Protein AF-A0A7S0RGY5-F1 (afdb_monomer)

Foldseek 3Di:
DAAEWEEEEEEQAQVCLVVLQVVLVLVLLLLVLCLFQPQRYWYWYKYANFPADDAPVQVVCVVVVNHDALGRIGTPDATGGRDPVVNVVSVCSSVRHHHGFGAVLSSLVRLLVSQVVDDDPRHDAAEYEYEDQQQGDYDDDPVSLVVSLVSCLVVRYAYEYAHAPDDDPDPSSVVRSVVSVVSQVVSQVSSDDPHDYDYSVVVSVVSVVVSPPPDDWDFPDFAWAAEPPPDTDTDTDTDPDDDDDRDDDFDFDPPPDPPDPPDPRHDDDDDWDDDPVDRPDDGQDPVNDFDWDDDDPDTHTDHPVRCVVPDDDDDDHHYDPDDDDPVVDDPVPDDD

Organism: NCBI:txid1411642

Solvent-accessible surface area (backbone atoms only — not comparable to full-atom values): 20079 Å² total; per-residue (Å²): 133,71,28,36,43,35,32,37,39,38,53,31,13,48,86,35,63,84,53,45,62,60,49,37,56,50,50,49,52,55,50,53,46,34,50,75,55,39,76,58,43,26,43,20,38,33,37,23,6,23,79,53,63,44,48,69,67,35,55,55,29,46,75,71,70,51,70,85,51,61,65,23,26,30,58,77,46,72,72,35,68,71,50,72,69,60,51,51,55,51,69,49,48,78,82,52,50,13,86,42,69,31,49,65,69,51,46,50,52,54,47,50,48,57,59,65,73,55,84,66,87,67,62,71,45,40,36,40,36,40,38,41,63,42,54,47,78,64,90,83,49,70,70,58,53,50,53,51,48,52,53,31,58,76,68,56,46,23,44,33,38,31,38,42,92,64,83,73,89,47,75,63,44,44,51,38,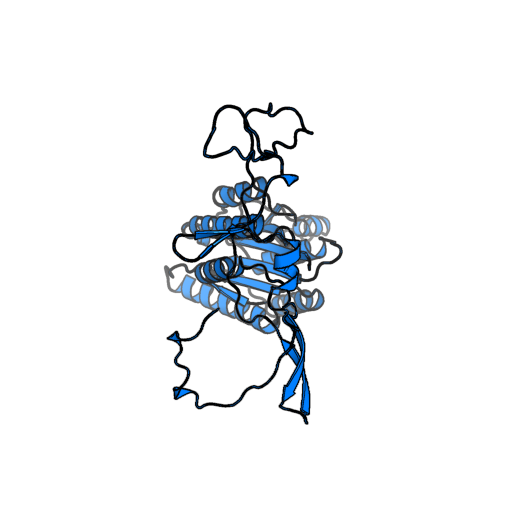25,54,52,47,49,50,50,52,50,49,51,23,64,71,65,34,85,80,26,43,79,41,41,48,69,54,48,51,52,50,46,67,64,49,56,55,71,87,66,78,85,58,70,78,43,79,50,51,40,30,51,68,93,85,42,72,42,85,44,77,40,63,77,89,77,78,86,86,75,80,85,82,85,76,68,73,53,85,85,60,72,93,82,50,94,83,65,79,48,66,69,85,84,84,85,88,51,59,42,90,88,47,76,88,80,46,75,57,54,77,89,81,60,69,54,62,48,79,58,88,94,45,73,48,74,46,50,70,75,56,47,63,71,71,46,88,85,78,79,93,78,46,71,62,89,80,88,78,64,72,86,80,62,53,78,89,72,70,80,131

Sequence (336 aa):
MAKVLNVLLVDVGREMREELRAVVDGLTSLIQSKISYRPKEEFGLAIYGSEGTFNELNTENEEAGESGQYEHIYKMFDILVPDVSRLRKVQELPDLQGDVPGDYLDAITVGNDILMKTKRTGVTKRRLVLVTNFKGEVEIDDDFVNSLLEHMKLHQIALEVLDVDAPDTDDAHAATRAANRRVLEGMVNELGEGSVCHTLAEALAEDLMGTVKTVGPTTLFRGDLVLGEAMRLPVWMYKKTCAEKFPTLKKYSSMLAADDPDATHQVKRETVYRSTTNPDDDEVPPEGRVGAYRFGKQRVPIPPEIEAVLSYQVAKGYELVGFTARANIPRHYFLK

Mean predicted aligned error: 11.13 Å

pLDDT: mean 83.83, std 9.23, range [48.97, 95.62]

Secondary structure (DSSP, 8-state):
--EEEEEEEEE-SGGGTTTHHHHHHHHHHHHHHHHHH-TTEEEEEEEES-SS-B-HHHHHHHHHT-TTSSTTEEEEEEEE---HHHHHHHHTGGGG--SSPP-HHHHHHHHHHHHHH---TTEEEEEEEEEE-S-S-----HHHHHHHHHHHHHTTEEEEEEE--PPP-SHHHHHHHHHHHHHHHHHHHHH-TT-EEEEHHHHHHHHHHHTS------EEEEEEEEETTTEEEEEEEE-S-----PPPPPPB-TTS-TT-TT---B-------B-SS-TTT-B--GGG---EEEETTEEEE--HHHHHHHS------EE------GGGS-GGG---

Radius of gyration: 29.67 Å; Cα contacts (8 Å, |Δi|>4): 490; chains: 1; bounding box: 80×65×76 Å

Nearest PDB structures (foldseek):
  6erg-assembly2_E  TM=6.848E-01  e=4.500E-20  Homo sapiens
  6erg-assembly1_B  TM=6.776E-01  e=9.936E-20  Homo sapiens
  7lsy-assembly1_B  TM=7.052E-01  e=5.888E-18  Homo sapiens
  8bhv-assembly1_b  TM=6.987E-01  e=2.667E-18  Homo sapiens
  6tyv-assembly1_A  TM=7.730E-01  e=1.583E-11  Xenopus laevis

InterPro domains:
  IPR005161 Ku70/Ku80, N-terminal alpha/beta [PF03731] (8-169)
  IPR006164 Ku70/Ku80, DNA-binding domain [PF02735] (229-334)
  IPR016194 SPOC-like, C-terminal domain superfamily [G3DSA:2.40.290.10] (218-336)
  IPR016194 SPOC-like, C-terminal domain superfamily [SSF100939] (217-336)
  IPR036465 von Willebrand factor A-like domain superfamily [G3DSA:3.40.50.410] (2-209)
  IPR036465 von Willebrand factor A-like domain superfamily [SSF53300] (7-227)

Structure (mmCIF, N/CA/C/O backbone):
data_AF-A0A7S0RGY5-F1
#
_entry.id   AF-A0A7S0RGY5-F1
#
loop_
_atom_site.group_PDB
_atom_site.id
_atom_site.type_symbol
_atom_site.label_atom_id
_atom_site.label_alt_id
_atom_site.label_comp_id
_atom_site.label_asym_id
_atom_site.label_entity_id
_atom_site.label_seq_id
_atom_site.pdbx_PDB_ins_code
_atom_site.Cartn_x
_atom_site.Cartn_y
_atom_site.Cartn_z
_atom_site.occupancy
_atom_site.B_iso_or_equiv
_atom_site.auth_seq_id
_atom_site.auth_comp_id
_atom_site.auth_asym_id
_atom_site.auth_atom_id
_atom_site.pdbx_PDB_model_num
ATOM 1 N N . MET A 1 1 ? 3.755 0.180 14.945 1.00 53.91 1 MET A N 1
ATOM 2 C CA . MET A 1 1 ? 3.386 0.062 13.519 1.00 53.91 1 MET A CA 1
ATOM 3 C C . MET A 1 1 ? 4.648 0.218 12.707 1.00 53.91 1 MET A C 1
ATOM 5 O O . MET A 1 1 ? 5.271 1.268 12.791 1.00 53.91 1 MET A O 1
ATOM 9 N N . ALA A 1 2 ? 5.000 -0.875 12.047 1.00 64.50 2 ALA A N 1
ATOM 10 C CA . ALA A 1 2 ? 5.931 -1.029 10.941 1.00 64.50 2 ALA A CA 1
ATOM 11 C C . ALA A 1 2 ? 6.025 0.193 10.003 1.00 64.50 2 ALA A C 1
ATOM 13 O O . ALA A 1 2 ? 4.980 0.703 9.603 1.00 64.50 2 ALA A O 1
ATOM 14 N N . LYS A 1 3 ? 7.238 0.645 9.642 1.00 80.94 3 LYS A N 1
ATOM 15 C CA . LYS A 1 3 ? 7.439 1.538 8.485 1.00 80.94 3 LYS A CA 1
ATOM 16 C C . LYS A 1 3 ? 7.601 0.703 7.216 1.00 80.94 3 LYS A C 1
ATOM 18 O O . LYS A 1 3 ? 8.292 -0.321 7.245 1.00 80.94 3 LYS A O 1
ATOM 23 N N . VAL A 1 4 ? 6.984 1.151 6.130 1.00 86.38 4 VAL A N 1
ATOM 24 C CA . VAL A 1 4 ? 7.076 0.533 4.801 1.00 86.38 4 VAL A CA 1
ATOM 25 C C . VAL A 1 4 ? 7.672 1.561 3.851 1.00 86.38 4 VAL A C 1
ATOM 27 O O . VAL A 1 4 ? 7.201 2.699 3.823 1.00 86.38 4 VAL A O 1
ATOM 30 N N . LEU A 1 5 ? 8.704 1.163 3.111 1.00 90.44 5 LEU A N 1
ATOM 31 C CA . LEU A 1 5 ? 9.293 1.976 2.049 1.00 90.44 5 LEU A CA 1
ATOM 32 C C . LEU A 1 5 ? 8.802 1.449 0.708 1.00 90.44 5 LEU A C 1
ATOM 34 O O . LEU A 1 5 ? 8.879 0.244 0.464 1.00 90.44 5 LEU A O 1
ATOM 38 N N . ASN A 1 6 ? 8.306 2.346 -0.135 1.00 90.62 6 ASN A N 1
ATOM 39 C CA . ASN A 1 6 ? 7.862 2.025 -1.481 1.00 90.62 6 ASN A CA 1
ATOM 40 C C . ASN A 1 6 ? 8.658 2.859 -2.489 1.00 90.62 6 ASN A C 1
ATOM 42 O O . ASN A 1 6 ? 8.891 4.041 -2.247 1.00 90.62 6 ASN A O 1
ATOM 46 N N . VAL A 1 7 ? 9.031 2.285 -3.623 1.00 93.19 7 VAL A N 1
ATOM 47 C CA . VAL A 1 7 ? 9.491 3.050 -4.789 1.00 93.19 7 VAL A CA 1
ATOM 48 C C . VAL A 1 7 ? 8.570 2.708 -5.943 1.00 93.19 7 VAL A C 1
ATOM 50 O O . VAL A 1 7 ? 8.360 1.532 -6.224 1.00 93.19 7 VAL A O 1
ATOM 53 N N . LEU A 1 8 ? 7.969 3.730 -6.543 1.00 93.25 8 LEU A N 1
ATOM 54 C CA . LEU A 1 8 ? 7.153 3.592 -7.739 1.00 93.25 8 LEU A CA 1
ATOM 55 C C . LEU A 1 8 ? 8.046 3.822 -8.956 1.00 93.25 8 LEU A C 1
ATOM 57 O O . LEU A 1 8 ? 8.715 4.852 -9.030 1.00 93.25 8 LEU A O 1
ATOM 61 N N . LEU A 1 9 ? 8.038 2.866 -9.875 1.00 94.25 9 LEU A N 1
ATOM 62 C CA . LEU A 1 9 ? 8.681 2.926 -11.179 1.00 94.25 9 LEU A CA 1
ATOM 63 C C . LEU A 1 9 ? 7.579 3.017 -12.227 1.00 94.25 9 LEU A C 1
ATOM 65 O O . LEU A 1 9 ? 6.794 2.079 -12.368 1.00 94.25 9 LEU A O 1
ATOM 69 N N . VAL A 1 10 ? 7.484 4.149 -12.918 1.00 93.19 10 VAL A N 1
ATOM 70 C CA . VAL A 1 10 ? 6.410 4.398 -13.888 1.00 93.19 10 VAL A CA 1
ATOM 71 C C . VAL A 1 10 ? 6.989 4.520 -15.284 1.00 93.19 10 VAL A C 1
ATOM 73 O O . VAL A 1 10 ? 7.867 5.348 -15.523 1.00 93.19 10 VAL A O 1
ATOM 76 N N . ASP A 1 11 ? 6.470 3.703 -16.190 1.00 92.62 11 ASP A N 1
ATOM 77 C CA . ASP A 1 11 ? 6.790 3.768 -17.607 1.00 92.62 11 ASP A CA 1
ATOM 78 C C . ASP A 1 11 ? 6.151 5.014 -18.235 1.00 92.62 11 ASP A C 1
ATOM 80 O O . ASP A 1 11 ? 4.928 5.197 -18.192 1.00 92.62 11 ASP A O 1
ATOM 84 N N . VAL A 1 12 ? 6.992 5.889 -18.781 1.00 91.62 12 VAL A N 1
ATOM 85 C CA . VAL A 1 12 ? 6.601 7.093 -19.529 1.00 91.62 12 VAL A CA 1
ATOM 86 C C . VAL A 1 12 ? 7.140 7.056 -20.962 1.00 91.62 12 VAL A C 1
ATOM 88 O O . VAL A 1 12 ? 7.261 8.102 -21.603 1.00 91.62 12 VAL A O 1
ATOM 91 N N . GLY A 1 13 ? 7.471 5.863 -21.462 1.00 87.38 13 GLY A N 1
ATOM 92 C CA . GLY A 1 13 ? 7.956 5.670 -22.819 1.00 87.38 13 GLY A CA 1
ATOM 93 C C . GLY A 1 13 ? 6.895 5.940 -23.887 1.00 87.38 13 GLY A C 1
ATOM 94 O O . GLY A 1 13 ? 5.711 6.195 -23.618 1.00 87.38 13 GLY A O 1
ATOM 95 N N . ARG A 1 14 ? 7.326 5.848 -25.147 1.00 86.25 14 ARG A N 1
ATOM 96 C CA . ARG A 1 14 ? 6.481 6.091 -26.327 1.00 86.25 14 ARG A CA 1
ATOM 97 C C . ARG A 1 14 ? 5.198 5.254 -26.325 1.00 86.25 14 ARG A C 1
ATOM 99 O O . ARG A 1 14 ? 4.122 5.780 -26.605 1.00 86.25 14 ARG A O 1
ATOM 106 N N . GLU A 1 15 ? 5.318 3.978 -25.972 1.00 83.44 15 GLU A N 1
ATOM 107 C CA . GLU A 1 15 ? 4.225 3.001 -26.017 1.00 83.44 15 GLU A CA 1
ATOM 108 C C . GLU A 1 15 ? 3.171 3.205 -24.923 1.00 83.44 15 GLU A C 1
ATOM 110 O O . GLU A 1 15 ? 2.071 2.683 -25.044 1.00 83.44 15 GLU A O 1
ATOM 115 N N . MET A 1 16 ? 3.473 3.971 -23.869 1.00 84.75 16 MET A N 1
ATOM 116 C CA . MET A 1 16 ? 2.554 4.248 -22.755 1.00 84.75 16 MET A CA 1
ATOM 117 C C . MET A 1 16 ? 1.696 5.503 -22.965 1.00 84.75 16 MET A C 1
ATOM 119 O O . MET A 1 16 ? 0.937 5.888 -22.074 1.00 84.75 16 MET A O 1
ATOM 123 N N . ARG A 1 17 ? 1.813 6.187 -24.116 1.00 83.94 17 ARG A N 1
ATOM 124 C CA . ARG A 1 17 ? 1.192 7.506 -24.351 1.00 83.94 17 ARG A CA 1
ATOM 125 C C . ARG A 1 17 ? -0.316 7.522 -24.119 1.00 83.94 17 ARG A C 1
ATOM 127 O O . ARG A 1 17 ? -0.840 8.496 -23.577 1.00 83.94 17 ARG A O 1
ATOM 134 N N . GLU A 1 18 ? -1.012 6.489 -24.577 1.00 84.25 18 GLU A N 1
ATOM 135 C CA . GLU A 1 18 ? -2.474 6.452 -24.555 1.00 84.25 18 GLU A CA 1
ATOM 136 C C . GLU A 1 18 ? -3.003 6.149 -23.147 1.00 84.25 18 GLU A C 1
ATOM 138 O O . GLU A 1 18 ? -4.019 6.707 -22.720 1.00 84.25 18 GLU A O 1
ATOM 143 N N . GLU A 1 19 ? -2.273 5.332 -22.390 1.00 86.75 19 GLU A N 1
ATOM 144 C CA . GLU A 1 19 ? -2.672 4.842 -21.075 1.00 86.75 19 GLU A CA 1
ATOM 145 C C . GLU A 1 19 ? -2.102 5.667 -19.912 1.00 86.75 19 GLU A C 1
ATOM 147 O O . GLU A 1 19 ? -2.625 5.591 -18.795 1.00 86.75 19 GLU A O 1
ATOM 152 N N . LEU A 1 20 ? -1.088 6.508 -20.149 1.00 87.62 20 LEU A N 1
ATOM 153 C CA . LEU A 1 20 ? -0.409 7.292 -19.111 1.00 87.62 20 LEU A CA 1
ATOM 154 C C . LEU A 1 20 ? -1.383 8.141 -18.286 1.00 87.62 20 LEU A C 1
ATOM 156 O O . LEU A 1 20 ? -1.231 8.274 -17.074 1.00 87.62 20 LEU A O 1
ATOM 160 N N . ARG A 1 21 ? -2.446 8.665 -18.906 1.00 88.38 21 ARG A N 1
ATOM 161 C CA . ARG A 1 21 ? -3.480 9.414 -18.180 1.00 88.38 21 ARG A CA 1
ATOM 162 C C . ARG A 1 21 ? -4.244 8.541 -17.179 1.00 88.38 21 ARG A C 1
ATOM 164 O O . ARG A 1 21 ? -4.466 8.971 -16.050 1.00 88.38 21 ARG A O 1
ATOM 171 N N . ALA A 1 22 ? -4.610 7.320 -17.568 1.00 86.88 22 ALA A N 1
ATOM 172 C CA . ALA A 1 22 ? -5.277 6.375 -16.674 1.00 86.88 22 ALA A CA 1
ATOM 173 C C . ALA A 1 22 ? -4.348 5.943 -15.529 1.00 86.88 22 ALA A C 1
ATOM 175 O O . ALA A 1 22 ? -4.785 5.827 -14.382 1.00 86.88 22 ALA A O 1
ATOM 176 N N . VAL A 1 23 ? -3.053 5.785 -15.821 1.00 88.56 23 VAL A N 1
ATOM 177 C CA . VAL A 1 23 ? -2.017 5.525 -14.814 1.00 88.56 23 VAL A CA 1
ATOM 178 C C . VAL A 1 23 ? -1.923 6.671 -13.815 1.00 88.56 23 VAL A C 1
ATOM 180 O O . VAL A 1 23 ? -1.958 6.429 -12.611 1.00 88.56 23 VAL A O 1
ATOM 183 N N . VAL A 1 24 ? -1.866 7.918 -14.284 1.00 90.88 24 VAL A N 1
ATOM 184 C CA . VAL A 1 24 ? -1.821 9.106 -13.420 1.00 90.88 24 VAL A CA 1
ATOM 185 C C . VAL A 1 24 ? -3.047 9.184 -12.516 1.00 90.88 24 VAL A C 1
ATOM 187 O O . VAL A 1 24 ? -2.899 9.416 -11.314 1.00 90.88 24 VAL A O 1
ATOM 190 N N . ASP A 1 25 ? -4.247 8.950 -13.048 1.00 88.38 25 ASP A N 1
ATOM 191 C CA . ASP A 1 25 ? -5.488 8.969 -12.264 1.00 88.38 25 ASP A CA 1
ATOM 192 C C . ASP A 1 25 ? -5.508 7.850 -11.203 1.00 88.38 25 ASP A C 1
ATOM 194 O O . ASP A 1 25 ? -5.875 8.075 -10.038 1.00 88.38 25 ASP A O 1
ATOM 198 N N . GLY A 1 26 ? -5.041 6.654 -11.574 1.00 85.94 26 GLY A N 1
ATOM 199 C CA . GLY A 1 26 ? -4.876 5.524 -10.663 1.00 85.94 26 GLY A CA 1
ATOM 200 C C . GLY A 1 26 ? -3.867 5.812 -9.549 1.00 85.94 26 GLY A C 1
ATOM 201 O O . GLY A 1 26 ? -4.188 5.721 -8.362 1.00 85.94 26 GLY A O 1
ATOM 202 N N . LEU A 1 27 ? -2.658 6.243 -9.910 1.00 85.69 27 LEU A N 1
ATOM 203 C CA . LEU A 1 27 ? -1.598 6.583 -8.961 1.00 85.69 27 LEU A CA 1
ATOM 204 C C . LEU A 1 27 ? -1.993 7.742 -8.046 1.00 85.69 27 LEU A C 1
ATOM 206 O O . LEU A 1 27 ? -1.714 7.703 -6.847 1.00 85.69 27 LEU A O 1
ATOM 210 N N . THR A 1 28 ? -2.695 8.744 -8.576 1.00 88.62 28 THR A N 1
ATOM 211 C CA . THR A 1 28 ? -3.250 9.851 -7.787 1.00 88.62 28 THR A CA 1
ATOM 212 C C . THR A 1 28 ? -4.202 9.314 -6.721 1.00 88.62 28 THR A C 1
ATOM 214 O O . THR A 1 28 ? -4.074 9.673 -5.548 1.00 88.62 28 THR A O 1
ATOM 217 N N . SER A 1 29 ? -5.116 8.416 -7.093 1.00 84.88 29 SER A N 1
ATOM 218 C CA . SER A 1 29 ? -6.068 7.799 -6.160 1.00 84.88 29 SER A CA 1
ATOM 219 C C . SER A 1 29 ? -5.357 6.970 -5.082 1.00 84.88 29 SER A C 1
ATOM 221 O O . SER A 1 29 ? -5.664 7.093 -3.892 1.00 84.88 29 SER A O 1
ATOM 223 N N . LEU A 1 30 ? -4.346 6.192 -5.477 1.00 81.12 30 LEU A N 1
ATOM 224 C CA . LEU A 1 30 ? -3.524 5.372 -4.582 1.00 81.12 30 LEU A CA 1
ATOM 225 C C . LEU A 1 30 ? -2.732 6.235 -3.584 1.00 81.12 30 LEU A C 1
ATOM 227 O O . LEU A 1 30 ? -2.702 5.958 -2.383 1.00 81.12 30 LEU A O 1
ATOM 231 N N . ILE A 1 31 ? -2.121 7.328 -4.039 1.00 82.94 31 ILE A N 1
ATOM 232 C CA . ILE A 1 31 ? -1.370 8.235 -3.161 1.00 82.94 31 ILE A CA 1
ATOM 233 C C . ILE A 1 31 ? -2.319 8.996 -2.227 1.00 82.94 31 ILE A C 1
ATOM 235 O O . ILE A 1 31 ? -2.026 9.110 -1.037 1.00 82.94 31 ILE A O 1
ATOM 239 N N . GLN A 1 32 ? -3.479 9.460 -2.705 1.00 84.25 32 GLN A N 1
ATOM 240 C CA . GLN A 1 32 ? -4.499 10.098 -1.857 1.00 84.25 32 GLN A CA 1
ATOM 241 C C . GLN A 1 32 ? -5.008 9.164 -0.749 1.00 84.25 32 GLN A C 1
ATOM 243 O O . GLN A 1 32 ? -5.141 9.581 0.410 1.00 84.25 32 GLN A O 1
ATOM 248 N N . SER A 1 33 ? -5.246 7.894 -1.091 1.00 79.50 33 SER A N 1
ATOM 249 C CA . SER A 1 33 ? -5.553 6.816 -0.146 1.00 79.50 33 SER A CA 1
ATOM 250 C C . SER A 1 33 ? -4.464 6.710 0.932 1.00 79.50 33 SER A C 1
ATOM 252 O O . SER A 1 33 ? -4.749 6.804 2.133 1.00 79.50 33 SER A O 1
ATOM 254 N N . LYS A 1 34 ? -3.189 6.641 0.530 1.00 79.00 34 LYS A N 1
ATOM 255 C CA . LYS A 1 34 ? -2.055 6.550 1.464 1.00 79.00 34 LYS A CA 1
ATOM 256 C C . LYS A 1 34 ? -1.899 7.779 2.361 1.00 79.00 34 LYS A C 1
ATOM 258 O O . LYS A 1 34 ? -1.691 7.607 3.563 1.00 79.00 34 LYS A O 1
ATOM 263 N N . ILE A 1 35 ? -2.069 8.995 1.830 1.00 81.88 35 ILE A N 1
ATOM 264 C CA . ILE A 1 35 ? -2.067 10.244 2.622 1.00 81.88 35 ILE A CA 1
ATOM 265 C C . ILE A 1 35 ? -3.129 10.178 3.725 1.00 81.88 35 ILE A C 1
ATOM 267 O O . ILE A 1 35 ? -2.868 10.543 4.873 1.00 81.88 35 ILE A O 1
ATOM 271 N N . SER A 1 36 ? -4.322 9.693 3.382 1.00 77.88 36 SER A N 1
ATOM 272 C CA . SER A 1 36 ? -5.482 9.713 4.276 1.00 77.88 36 SER A CA 1
ATOM 273 C C . SER A 1 36 ? -5.442 8.610 5.338 1.00 77.88 36 SER A C 1
ATOM 275 O O . SER A 1 36 ? -5.793 8.853 6.496 1.00 77.88 36 SER A O 1
ATOM 277 N N . TYR A 1 37 ? -5.013 7.399 4.967 1.00 75.31 37 TYR A N 1
ATOM 278 C CA . TYR A 1 37 ? -5.167 6.201 5.803 1.00 75.31 37 TYR A CA 1
ATOM 279 C C . TYR A 1 37 ? -3.841 5.590 6.283 1.00 75.31 37 TYR A C 1
ATOM 281 O O . TYR A 1 37 ? -3.825 4.897 7.308 1.00 75.31 37 TYR A O 1
ATOM 289 N N . ARG A 1 38 ? -2.714 5.859 5.607 1.00 76.31 38 ARG A N 1
ATOM 290 C CA . ARG A 1 38 ? -1.411 5.221 5.876 1.00 76.31 38 ARG A CA 1
ATOM 291 C C . ARG A 1 38 ? -0.250 6.229 6.000 1.00 76.31 38 ARG A C 1
ATOM 293 O O . ARG A 1 38 ? 0.754 6.109 5.304 1.00 76.31 38 ARG A O 1
ATOM 300 N N . PRO A 1 39 ? -0.276 7.149 6.984 1.00 72.44 39 PRO A N 1
ATOM 301 C CA . PRO A 1 39 ? 0.717 8.229 7.115 1.00 72.44 39 PRO A CA 1
ATOM 302 C C . PRO A 1 39 ? 2.147 7.776 7.477 1.00 72.44 39 PRO A C 1
ATOM 304 O O . PRO A 1 39 ? 3.029 8.608 7.664 1.00 72.44 39 PRO A O 1
ATOM 307 N N . LYS A 1 40 ? 2.383 6.470 7.663 1.00 78.06 40 LYS A N 1
ATOM 308 C CA . LYS A 1 40 ? 3.702 5.891 7.983 1.00 78.06 40 LYS A CA 1
ATOM 309 C C . LYS A 1 40 ? 4.347 5.166 6.802 1.00 78.06 40 LYS A C 1
ATOM 311 O O . LYS A 1 40 ? 5.452 4.650 6.965 1.00 78.06 40 LYS A O 1
ATOM 316 N N . GLU A 1 41 ? 3.652 5.077 5.671 1.00 84.56 41 GLU A N 1
ATOM 317 C CA . GLU A 1 41 ? 4.238 4.596 4.424 1.00 84.56 41 GLU A CA 1
ATOM 318 C C . GLU A 1 41 ? 4.981 5.751 3.760 1.00 84.56 41 GLU A C 1
ATOM 320 O O . GLU A 1 41 ? 4.424 6.831 3.568 1.00 84.56 41 GLU A O 1
ATOM 325 N N . GLU A 1 42 ? 6.251 5.523 3.447 1.00 89.62 42 GLU A N 1
ATOM 326 C CA . GLU A 1 42 ? 7.069 6.453 2.676 1.00 89.62 42 GLU A CA 1
ATOM 327 C C . GLU A 1 42 ? 7.138 5.933 1.228 1.00 89.62 42 GLU A C 1
ATOM 329 O O . GLU A 1 42 ? 7.063 4.722 0.983 1.00 89.62 42 GLU A O 1
ATOM 334 N N . PHE A 1 43 ? 7.231 6.844 0.266 1.00 88.19 43 PHE A N 1
ATOM 335 C CA . PHE A 1 43 ? 7.217 6.546 -1.164 1.00 88.19 43 PHE A CA 1
ATOM 336 C C . PHE A 1 43 ? 8.224 7.437 -1.896 1.00 88.19 43 PHE A C 1
ATOM 338 O O . PHE A 1 43 ? 8.352 8.623 -1.589 1.00 88.19 43 PHE A O 1
ATOM 34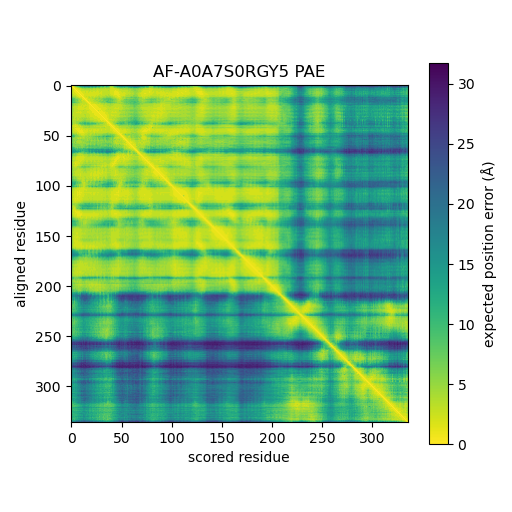5 N N . GLY A 1 44 ? 8.957 6.839 -2.827 1.00 92.06 44 GLY A N 1
ATOM 346 C CA . GLY A 1 44 ? 9.743 7.523 -3.851 1.00 92.06 44 GLY A CA 1
ATOM 347 C C . GLY A 1 44 ? 9.127 7.277 -5.225 1.00 92.06 44 GLY A C 1
ATOM 348 O O . GLY A 1 44 ? 8.329 6.350 -5.386 1.00 92.06 44 GLY A O 1
ATOM 349 N N . LEU A 1 45 ? 9.495 8.101 -6.199 1.00 93.00 45 LEU A N 1
ATOM 350 C CA . LEU A 1 45 ? 9.041 7.970 -7.581 1.00 93.00 45 LEU A CA 1
ATOM 351 C C . LEU A 1 45 ? 10.226 8.128 -8.526 1.00 93.00 45 LEU A C 1
ATOM 353 O O . LEU A 1 45 ? 10.945 9.129 -8.458 1.00 93.00 45 LEU A O 1
ATOM 357 N N . ALA A 1 46 ? 10.383 7.158 -9.416 1.00 94.50 46 ALA A N 1
ATOM 358 C CA . ALA A 1 46 ? 11.228 7.253 -10.589 1.00 94.50 46 ALA A CA 1
ATOM 359 C C . ALA A 1 46 ? 10.397 6.912 -11.830 1.00 94.50 46 ALA A C 1
ATOM 361 O O . ALA A 1 46 ? 9.459 6.114 -11.773 1.00 94.50 46 ALA A O 1
ATOM 362 N N . ILE A 1 47 ? 10.732 7.556 -12.935 1.00 94.06 47 ILE A N 1
ATOM 363 C CA . ILE A 1 47 ? 10.130 7.314 -14.240 1.00 94.06 47 ILE A CA 1
ATOM 364 C C . ILE A 1 47 ? 11.200 6.757 -15.165 1.00 94.06 47 ILE A C 1
ATOM 366 O O . ILE A 1 47 ? 12.377 7.074 -14.991 1.00 94.06 47 ILE A O 1
ATOM 370 N N . TYR A 1 48 ? 10.799 5.930 -16.118 1.00 93.06 48 TYR A N 1
ATOM 371 C CA . TYR A 1 48 ? 11.701 5.376 -17.122 1.00 93.06 48 TYR A CA 1
ATOM 372 C C . TYR A 1 48 ? 11.072 5.475 -18.512 1.00 93.06 48 TYR A C 1
ATOM 374 O O . TYR A 1 48 ? 9.848 5.498 -18.640 1.00 93.06 48 TYR A O 1
ATOM 382 N N . GLY A 1 49 ? 11.913 5.613 -19.537 1.00 89.31 49 GLY A N 1
ATOM 383 C CA . GLY A 1 49 ? 11.480 6.011 -20.880 1.00 89.31 49 GLY A CA 1
ATOM 384 C C . GLY A 1 49 ? 11.302 7.527 -21.039 1.00 89.31 49 GLY A C 1
ATOM 385 O O . GLY A 1 49 ? 10.593 7.964 -21.940 1.00 89.31 49 GLY A O 1
ATOM 386 N N . SER A 1 50 ? 11.906 8.344 -20.166 1.00 89.88 50 SER A N 1
ATOM 387 C CA . SER A 1 50 ? 11.891 9.811 -20.282 1.00 89.88 50 SER A CA 1
ATOM 388 C C . SER A 1 50 ? 12.979 10.329 -21.231 1.00 89.88 50 SER A C 1
ATOM 390 O O . SER A 1 50 ? 14.007 9.684 -21.423 1.00 89.88 50 SER A O 1
ATOM 392 N N . GLU A 1 51 ? 12.813 11.535 -21.789 1.00 85.75 51 GLU A N 1
ATOM 393 C CA . GLU A 1 51 ? 13.859 12.141 -22.641 1.00 85.75 51 GLU A CA 1
ATOM 394 C C . GLU A 1 51 ? 15.167 12.403 -21.877 1.00 85.75 51 GLU A C 1
ATOM 396 O O . GLU A 1 51 ? 16.252 12.297 -22.442 1.00 85.75 51 GLU A O 1
ATOM 401 N N . GLY A 1 52 ? 15.068 12.746 -20.590 1.00 84.12 52 GLY A N 1
ATOM 402 C CA . GLY A 1 52 ? 16.217 13.010 -19.728 1.00 84.12 52 GLY A CA 1
ATOM 403 C C . GLY A 1 52 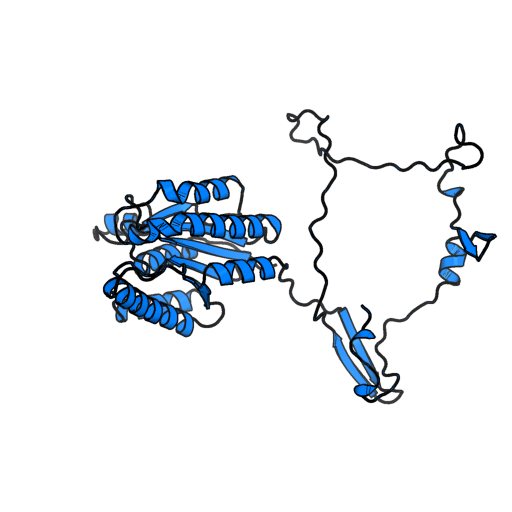? 16.600 11.825 -18.846 1.00 84.12 52 GLY A C 1
ATOM 404 O O . GLY A 1 52 ? 15.757 11.003 -18.484 1.00 84.12 52 GLY A O 1
ATOM 405 N N . THR A 1 53 ? 17.862 11.814 -18.421 1.00 87.94 53 THR A N 1
ATOM 406 C CA . THR A 1 53 ? 18.405 10.888 -17.421 1.00 87.94 53 THR A CA 1
ATOM 407 C C . THR A 1 53 ? 18.726 11.664 -16.149 1.00 87.94 53 THR A C 1
ATOM 409 O O . THR A 1 53 ? 19.416 12.683 -16.186 1.00 87.94 53 THR A O 1
ATOM 412 N N . PHE A 1 54 ? 18.207 11.211 -15.011 1.00 87.12 54 PHE A N 1
ATOM 413 C CA . PHE A 1 54 ? 18.570 11.755 -13.704 1.00 87.12 54 PHE A CA 1
ATOM 414 C C . PHE A 1 54 ? 18.476 10.659 -12.648 1.00 87.12 54 PHE A C 1
ATOM 416 O O . PHE A 1 54 ? 17.462 10.509 -11.964 1.00 87.12 54 PHE A O 1
ATOM 423 N N . ASN A 1 55 ? 19.535 9.874 -12.515 1.00 87.56 55 ASN A N 1
ATOM 424 C CA . ASN A 1 55 ? 19.655 8.871 -11.469 1.00 87.56 55 ASN A CA 1
ATOM 425 C C . ASN A 1 55 ? 21.114 8.765 -11.009 1.00 87.56 55 ASN A C 1
ATOM 427 O O . ASN A 1 55 ? 22.035 9.093 -11.750 1.00 87.56 55 ASN A O 1
ATOM 431 N N . GLU A 1 56 ? 21.310 8.365 -9.753 1.00 87.31 56 GLU A N 1
ATOM 432 C CA . GLU A 1 56 ? 22.640 8.360 -9.130 1.00 87.31 56 GLU A CA 1
ATOM 433 C C . GLU A 1 56 ? 23.544 7.256 -9.697 1.00 87.31 56 GLU A C 1
ATOM 435 O O . GLU A 1 56 ? 24.746 7.465 -9.818 1.00 87.31 56 GLU A O 1
ATOM 440 N N . LEU A 1 57 ? 22.977 6.112 -10.098 1.00 86.06 57 LEU A N 1
ATOM 441 C CA . LEU A 1 57 ? 23.744 5.015 -10.697 1.00 86.06 57 LEU A CA 1
ATOM 442 C C . LEU A 1 57 ? 24.375 5.414 -12.033 1.00 86.06 57 LEU A C 1
ATOM 444 O O . LEU A 1 57 ? 25.543 5.125 -12.263 1.00 86.06 57 LEU A O 1
ATOM 448 N N . ASN A 1 58 ? 23.634 6.118 -12.889 1.00 87.62 58 ASN A N 1
ATOM 449 C CA . ASN A 1 58 ? 24.154 6.642 -14.146 1.00 87.62 58 ASN A CA 1
ATOM 450 C C . ASN A 1 58 ? 25.328 7.601 -13.893 1.00 87.62 58 ASN A C 1
ATOM 452 O O . ASN A 1 58 ? 26.380 7.432 -14.498 1.00 87.62 58 ASN A O 1
ATOM 456 N N . THR A 1 59 ? 25.207 8.524 -12.928 1.00 84.94 59 THR A N 1
ATOM 457 C CA . THR A 1 59 ? 26.322 9.424 -12.582 1.00 84.94 59 THR A CA 1
ATOM 458 C C . THR A 1 59 ? 27.538 8.678 -12.026 1.00 84.94 59 THR A C 1
ATOM 460 O O . THR A 1 59 ? 28.666 8.989 -12.396 1.00 84.94 59 THR A O 1
ATOM 463 N N . GLU A 1 60 ? 27.330 7.666 -11.177 1.00 85.94 60 GLU A N 1
ATOM 464 C CA . GLU A 1 60 ? 28.415 6.847 -10.617 1.00 85.94 60 GLU A CA 1
ATOM 465 C C . GLU A 1 60 ? 29.133 6.031 -11.709 1.00 85.94 60 GLU A C 1
ATOM 467 O O . GLU A 1 60 ? 30.362 5.930 -11.705 1.00 85.94 60 GLU A O 1
ATOM 472 N N . ASN A 1 61 ? 28.390 5.501 -12.683 1.00 82.94 61 ASN A N 1
ATOM 473 C CA . ASN A 1 61 ? 28.949 4.748 -13.804 1.00 82.94 61 ASN A CA 1
ATOM 474 C C . ASN A 1 61 ? 29.666 5.635 -14.824 1.00 82.94 61 ASN A C 1
ATOM 476 O O . ASN A 1 61 ? 30.727 5.256 -15.323 1.00 82.94 61 ASN A O 1
ATOM 480 N N . GLU A 1 62 ? 29.151 6.834 -15.099 1.00 83.12 62 GLU A N 1
ATOM 481 C CA . GLU A 1 62 ? 29.860 7.823 -15.915 1.00 83.12 62 GLU A CA 1
ATOM 482 C C . GLU A 1 62 ? 31.208 8.200 -15.286 1.00 83.12 62 GLU A C 1
ATOM 484 O O . GLU A 1 62 ? 32.221 8.265 -15.987 1.00 83.12 62 GLU A O 1
ATOM 489 N N . GLU A 1 63 ? 31.252 8.375 -13.961 1.00 81.69 63 GLU A N 1
ATOM 490 C CA . GLU A 1 63 ? 32.494 8.616 -13.217 1.00 81.69 63 GLU A CA 1
ATOM 491 C C . GLU A 1 63 ? 33.448 7.407 -13.240 1.00 81.69 63 GLU A C 1
ATOM 493 O O . GLU A 1 63 ? 34.670 7.585 -13.259 1.00 81.69 63 GLU A O 1
ATOM 498 N N . ALA A 1 64 ? 32.911 6.183 -13.280 1.00 80.19 64 ALA A N 1
ATOM 499 C CA . ALA A 1 64 ? 33.675 4.940 -13.403 1.00 80.19 64 ALA A CA 1
ATOM 500 C C . ALA A 1 64 ? 34.156 4.638 -14.840 1.00 80.19 64 ALA A C 1
ATOM 502 O O . ALA A 1 64 ? 34.977 3.739 -15.035 1.00 80.19 64 ALA A O 1
ATOM 503 N N . GLY A 1 65 ? 33.700 5.405 -15.838 1.00 76.19 65 GLY A N 1
ATOM 504 C CA . GLY A 1 65 ? 34.049 5.231 -17.251 1.00 76.19 65 GLY A CA 1
ATOM 505 C C . GLY A 1 65 ? 33.149 4.258 -18.024 1.00 76.19 65 GLY A C 1
ATOM 506 O O . GLY A 1 65 ? 33.474 3.913 -19.159 1.00 76.19 65 GLY A O 1
ATOM 507 N N . GLU A 1 66 ? 32.025 3.839 -17.441 1.00 76.25 66 GLU A N 1
ATOM 508 C CA . GLU A 1 66 ? 31.000 2.982 -18.048 1.00 76.25 66 GLU A CA 1
ATOM 509 C C . GLU A 1 66 ? 29.797 3.826 -18.511 1.00 76.25 66 GLU A C 1
ATOM 511 O O . GLU A 1 66 ? 28.681 3.710 -18.008 1.00 76.25 66 GLU A O 1
ATOM 516 N N . SER A 1 67 ? 30.033 4.735 -19.463 1.00 72.56 67 SER A N 1
ATOM 517 C CA . SER A 1 67 ? 28.987 5.604 -20.019 1.00 72.56 67 SER A CA 1
ATOM 518 C C . SER A 1 67 ? 27.931 4.809 -20.802 1.00 72.56 67 SER A C 1
ATOM 520 O O . SER A 1 67 ? 28.276 3.884 -21.538 1.00 72.56 67 SER A O 1
ATOM 522 N N . GLY A 1 68 ? 26.662 5.214 -20.695 1.00 75.69 68 GLY A N 1
ATOM 523 C CA . GLY A 1 68 ? 25.546 4.640 -21.462 1.00 75.69 68 GLY A CA 1
ATOM 524 C C . GLY A 1 68 ? 24.647 3.655 -20.708 1.00 75.69 68 GLY A C 1
ATOM 525 O O . GLY A 1 68 ? 23.709 3.132 -21.297 1.00 75.69 68 GLY A O 1
ATOM 526 N N . GLN A 1 69 ? 24.908 3.386 -19.423 1.00 83.38 69 GLN A N 1
ATOM 527 C CA . GLN A 1 69 ? 24.043 2.535 -18.592 1.00 83.38 69 GLN A CA 1
ATOM 528 C C . GLN A 1 69 ? 22.995 3.357 -17.829 1.00 83.38 69 GLN A C 1
ATOM 530 O O . GLN A 1 69 ? 23.282 4.474 -17.379 1.00 83.38 69 GLN A O 1
ATOM 535 N N . TYR A 1 70 ? 21.808 2.775 -17.619 1.00 85.75 70 TYR A N 1
ATOM 536 C CA . TYR A 1 70 ? 20.702 3.385 -16.870 1.00 85.75 70 TYR A CA 1
ATOM 537 C C . TYR A 1 70 ? 20.245 4.742 -17.439 1.00 85.75 70 TYR A C 1
ATOM 539 O O . TYR A 1 70 ? 19.886 5.659 -16.689 1.00 85.75 70 TYR A O 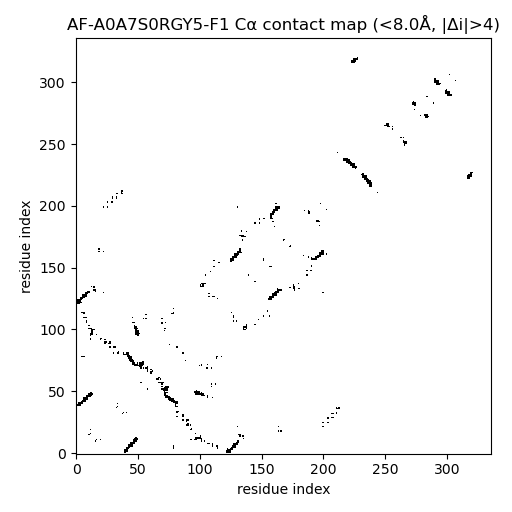1
ATOM 547 N N . GLU A 1 71 ? 20.283 4.894 -18.765 1.00 87.94 71 GLU A N 1
ATOM 548 C CA . GLU A 1 71 ? 19.776 6.079 -19.462 1.00 87.94 71 GLU A CA 1
ATOM 549 C C . GLU A 1 71 ? 18.242 6.122 -19.467 1.00 87.94 71 GLU A C 1
ATOM 551 O O . GLU A 1 71 ? 17.565 5.127 -19.223 1.00 87.94 71 GLU A O 1
ATOM 556 N N . HIS A 1 72 ? 17.673 7.305 -19.713 1.00 90.38 72 HIS A N 1
ATOM 557 C CA . HIS A 1 72 ? 16.223 7.519 -19.801 1.00 90.38 72 HIS A CA 1
ATOM 558 C C . HIS A 1 72 ? 15.450 7.177 -18.520 1.00 90.38 72 HIS A C 1
ATOM 560 O O . HIS A 1 72 ? 14.228 7.013 -18.552 1.00 90.38 72 HIS A O 1
ATOM 566 N N . ILE A 1 73 ? 16.150 7.106 -17.383 1.00 91.44 73 ILE A N 1
ATOM 567 C CA . ILE A 1 73 ? 15.574 6.913 -16.053 1.00 91.44 73 ILE A CA 1
ATOM 568 C C . ILE A 1 73 ? 15.760 8.188 -15.235 1.00 91.44 73 ILE A C 1
ATOM 570 O O . ILE A 1 73 ? 16.885 8.633 -14.973 1.00 91.44 73 ILE A O 1
ATOM 574 N N . TYR A 1 74 ? 14.645 8.760 -14.786 1.00 91.88 74 TYR A N 1
ATOM 575 C CA . TYR A 1 74 ? 14.596 10.022 -14.059 1.00 91.88 74 TYR A CA 1
ATOM 576 C C . TYR A 1 74 ? 13.965 9.846 -12.670 1.00 91.88 74 TYR A C 1
ATOM 578 O O . TYR A 1 74 ? 12.786 9.522 -12.512 1.00 91.88 74 TYR A O 1
ATOM 586 N N . LYS A 1 75 ? 14.745 10.106 -11.619 1.00 93.38 75 LYS A N 1
ATOM 587 C CA . LYS A 1 75 ? 14.299 10.109 -10.222 1.00 93.38 75 LYS A CA 1
ATOM 588 C C . LYS A 1 75 ? 13.574 11.422 -9.910 1.00 93.38 75 LYS A C 1
ATOM 590 O O . LYS A 1 75 ? 14.201 12.462 -9.729 1.00 93.38 75 LYS A O 1
ATOM 595 N N . MET A 1 76 ? 12.249 11.376 -9.768 1.00 89.44 76 MET A N 1
ATOM 596 C CA . MET A 1 76 ? 11.438 12.563 -9.466 1.00 89.44 76 MET A CA 1
ATOM 597 C C . MET A 1 76 ? 11.587 13.071 -8.028 1.00 89.44 76 MET A C 1
ATOM 599 O O . MET A 1 76 ? 11.606 14.284 -7.778 1.00 89.44 76 MET A O 1
ATOM 603 N N . PHE A 1 77 ? 11.585 12.152 -7.061 1.00 90.56 77 PHE A N 1
ATOM 604 C CA . PHE A 1 77 ? 11.791 12.474 -5.650 1.00 90.56 77 PHE A CA 1
ATOM 605 C C . PHE A 1 77 ? 12.172 11.242 -4.826 1.00 90.56 77 PHE A C 1
ATOM 607 O O . PHE A 1 77 ? 11.717 10.126 -5.083 1.00 90.56 77 PHE A O 1
ATOM 614 N N . ASP A 1 78 ? 12.967 11.485 -3.782 1.00 90.62 78 ASP A N 1
ATOM 615 C CA . ASP A 1 78 ? 13.398 10.467 -2.824 1.00 90.62 78 ASP A CA 1
ATOM 616 C C . ASP A 1 78 ? 12.252 9.948 -1.946 1.00 90.62 78 ASP A C 1
ATOM 618 O O . ASP A 1 78 ? 11.203 10.582 -1.796 1.00 90.62 78 ASP A O 1
ATOM 622 N N . ILE A 1 79 ? 12.502 8.810 -1.292 1.00 90.50 79 ILE A N 1
ATOM 623 C CA . ILE A 1 79 ? 11.547 8.143 -0.406 1.00 90.50 79 ILE A CA 1
ATOM 624 C C . ILE A 1 79 ? 11.217 9.020 0.810 1.00 90.50 79 ILE A C 1
ATOM 626 O O . ILE A 1 79 ? 12.004 9.175 1.757 1.00 90.50 79 ILE A O 1
ATOM 630 N N . LEU A 1 80 ? 10.015 9.593 0.781 1.00 88.75 80 LEU A N 1
ATOM 631 C CA . LEU A 1 80 ? 9.524 10.549 1.768 1.00 88.75 80 LEU A CA 1
ATOM 632 C C . LEU A 1 80 ? 8.041 10.293 2.086 1.00 88.75 80 LEU A C 1
ATOM 634 O O . LEU A 1 80 ? 7.367 9.502 1.431 1.00 88.75 80 LEU A O 1
ATOM 638 N N . VAL A 1 81 ? 7.524 10.946 3.126 1.00 86.31 81 VAL A N 1
ATOM 639 C CA . VAL A 1 81 ? 6.101 10.862 3.507 1.00 86.31 81 VAL A CA 1
ATOM 640 C C . VAL A 1 81 ? 5.238 11.549 2.438 1.00 86.31 81 VAL A C 1
ATOM 642 O O . VAL A 1 81 ? 5.628 12.618 1.973 1.00 86.31 81 VAL A O 1
ATOM 645 N N . PRO A 1 82 ? 4.080 10.991 2.041 1.00 83.75 82 PRO A N 1
ATOM 646 C CA . PRO A 1 82 ? 3.220 11.597 1.026 1.00 83.75 82 PRO A CA 1
ATOM 647 C C . PRO A 1 82 ? 2.595 12.909 1.469 1.00 83.75 82 PRO A C 1
ATOM 649 O O . PRO A 1 82 ? 2.069 13.034 2.572 1.00 83.75 82 PRO A O 1
ATOM 652 N N . ASP A 1 83 ? 2.664 13.891 0.568 1.00 85.75 83 ASP A N 1
ATOM 653 C CA . ASP A 1 83 ? 2.064 15.212 0.696 1.00 85.75 83 ASP A CA 1
ATOM 654 C C . ASP A 1 83 ? 1.401 15.641 -0.620 1.00 85.75 83 ASP A C 1
ATOM 656 O O . ASP A 1 83 ? 1.521 14.999 -1.667 1.00 85.75 83 ASP A O 1
ATOM 660 N N . VAL A 1 84 ? 0.688 16.763 -0.551 1.00 87.06 84 VAL A N 1
ATOM 661 C CA . VAL A 1 84 ? -0.019 17.342 -1.698 1.00 87.06 84 VAL A CA 1
ATOM 662 C C . VAL A 1 84 ? 0.958 17.796 -2.789 1.00 87.06 84 VAL A C 1
ATOM 664 O O . VAL A 1 84 ? 0.636 17.711 -3.969 1.00 87.06 84 VAL A O 1
ATOM 667 N N . SER A 1 85 ? 2.160 18.244 -2.422 1.00 88.00 85 SER A N 1
ATOM 668 C CA . SER A 1 85 ? 3.181 18.687 -3.378 1.00 88.00 85 SER A CA 1
ATOM 669 C C . SER A 1 85 ? 3.669 17.541 -4.266 1.00 88.00 85 SER A C 1
ATOM 671 O O . SER A 1 85 ? 3.763 17.700 -5.478 1.00 88.00 85 SER A O 1
ATOM 673 N N . ARG A 1 86 ? 3.932 16.364 -3.689 1.00 86.56 86 ARG A N 1
ATOM 674 C CA . ARG A 1 86 ? 4.314 15.160 -4.440 1.00 86.56 86 ARG A CA 1
ATOM 675 C C . ARG A 1 86 ? 3.157 14.611 -5.269 1.00 86.56 86 ARG A C 1
ATOM 677 O O . ARG A 1 86 ? 3.393 14.122 -6.365 1.00 86.56 86 ARG A O 1
ATOM 684 N N . LEU A 1 87 ? 1.919 14.732 -4.784 1.00 87.25 87 LEU A N 1
ATOM 685 C CA . LEU A 1 87 ? 0.738 14.390 -5.581 1.00 87.25 87 LEU A CA 1
ATOM 686 C C . LEU A 1 87 ? 0.675 15.226 -6.870 1.00 87.25 87 LEU A C 1
ATOM 688 O O . LEU A 1 87 ? 0.401 14.680 -7.931 1.00 87.25 87 LEU A O 1
ATOM 692 N N . ARG A 1 88 ? 0.975 16.531 -6.794 1.00 89.50 88 ARG A N 1
ATOM 693 C CA . ARG A 1 88 ? 1.033 17.401 -7.983 1.00 89.50 88 ARG A CA 1
ATOM 694 C C . ARG A 1 88 ? 2.110 16.955 -8.969 1.00 89.50 88 ARG A C 1
ATOM 696 O O . ARG A 1 88 ? 1.817 16.855 -10.149 1.00 89.50 88 ARG A O 1
ATOM 703 N N . LYS A 1 89 ? 3.294 16.565 -8.484 1.00 88.81 89 LYS A N 1
ATOM 704 C CA . LYS A 1 89 ? 4.353 16.008 -9.346 1.00 88.81 89 LYS A CA 1
ATOM 705 C C . LYS A 1 89 ? 3.914 14.755 -10.111 1.00 88.81 89 LYS A C 1
ATOM 707 O O . LYS A 1 89 ? 4.306 14.566 -11.250 1.00 88.81 89 LYS A O 1
ATOM 712 N N . VAL A 1 90 ? 3.082 13.904 -9.507 1.00 89.00 90 VAL A N 1
ATOM 713 C CA . VAL A 1 90 ? 2.519 12.726 -10.196 1.00 89.00 90 VAL A CA 1
ATOM 714 C C . VAL A 1 90 ? 1.541 13.135 -11.298 1.00 89.00 90 VAL A C 1
ATOM 716 O O . VAL A 1 90 ? 1.451 12.471 -12.322 1.00 89.00 90 VAL A O 1
ATOM 719 N N . GLN A 1 91 ? 0.827 14.245 -11.120 1.00 88.94 91 GLN A N 1
ATOM 720 C CA . GLN A 1 91 ? -0.062 14.787 -12.150 1.00 88.94 91 GLN A CA 1
ATOM 721 C C . GLN A 1 91 ? 0.703 15.408 -13.329 1.00 88.94 91 GLN A C 1
ATOM 723 O O . GLN A 1 91 ? 0.143 15.497 -14.415 1.00 88.94 91 GLN A O 1
ATOM 728 N N . GLU A 1 92 ? 1.966 15.786 -13.122 1.00 88.81 92 GLU A N 1
ATOM 729 C CA . GLU A 1 92 ? 2.886 16.325 -14.137 1.00 88.81 92 GLU A CA 1
ATOM 730 C C . GLU A 1 92 ? 3.595 15.219 -14.950 1.00 88.81 92 GLU A C 1
ATOM 732 O O . GLU A 1 92 ? 4.334 15.520 -15.882 1.00 88.81 92 GLU A O 1
ATOM 737 N N . LEU A 1 93 ? 3.371 13.929 -14.647 1.00 87.00 93 LEU A N 1
ATOM 738 C CA . LEU A 1 93 ? 3.969 12.806 -15.392 1.00 87.00 93 LEU A CA 1
ATOM 739 C C . LEU A 1 93 ? 3.754 12.856 -16.918 1.00 87.00 93 LEU A C 1
ATOM 741 O O . LEU A 1 93 ? 4.706 12.547 -17.634 1.00 87.00 93 LEU A O 1
ATOM 745 N N . PRO A 1 94 ? 2.575 13.250 -17.449 1.00 85.44 94 PRO A N 1
ATOM 746 C CA . PRO A 1 94 ? 2.368 13.343 -18.894 1.00 85.44 94 PRO A CA 1
ATOM 747 C C . PRO A 1 94 ? 3.288 14.346 -19.595 1.00 85.44 94 PRO A C 1
ATOM 749 O O . PRO A 1 94 ? 3.574 14.175 -20.776 1.00 85.44 94 PRO A O 1
ATOM 752 N N . ASP A 1 95 ? 3.774 15.363 -18.879 1.00 85.06 95 ASP A N 1
ATOM 753 C CA . ASP A 1 95 ? 4.656 16.393 -19.437 1.00 85.06 95 ASP A CA 1
ATOM 754 C C . ASP A 1 95 ? 6.113 15.911 -19.566 1.00 85.06 95 ASP A C 1
ATOM 756 O O . ASP A 1 95 ? 6.927 16.561 -20.217 1.00 85.06 95 ASP A O 1
ATOM 760 N N . LEU A 1 96 ? 6.450 14.776 -18.945 1.00 82.19 96 LEU A N 1
ATOM 761 C CA . LEU A 1 96 ? 7.798 14.190 -18.911 1.00 82.19 96 LEU A CA 1
ATOM 762 C C . LEU A 1 96 ? 7.917 12.929 -19.763 1.00 82.19 96 LEU A C 1
ATOM 764 O O . LEU A 1 96 ? 8.852 12.140 -19.605 1.00 82.19 96 LEU A O 1
ATOM 768 N N . GLN A 1 97 ? 6.952 12.741 -20.656 1.00 80.56 97 GLN A N 1
ATOM 769 C CA . GLN A 1 97 ? 6.937 11.635 -21.585 1.00 80.56 97 GLN A CA 1
ATOM 770 C C . GLN A 1 97 ? 8.136 11.699 -22.538 1.00 80.56 97 GLN A C 1
ATOM 772 O O . GLN A 1 97 ? 8.402 12.748 -23.124 1.00 80.56 97 GLN A O 1
ATOM 777 N N . GLY A 1 98 ? 8.822 10.571 -22.727 1.00 80.88 98 GLY A N 1
ATOM 778 C CA . GLY A 1 98 ? 9.846 10.432 -23.759 1.00 80.88 98 GLY A CA 1
ATOM 779 C C . GLY A 1 98 ? 9.343 9.711 -25.006 1.00 80.88 98 GLY A C 1
ATOM 780 O O . GLY A 1 98 ? 8.306 9.048 -25.007 1.00 80.88 98 GLY A O 1
ATOM 781 N N . ASP A 1 99 ? 10.100 9.847 -26.096 1.00 82.25 99 ASP A N 1
ATOM 782 C CA . ASP A 1 99 ? 9.880 9.097 -27.344 1.00 82.25 99 ASP A CA 1
ATOM 783 C C . ASP A 1 99 ? 10.720 7.805 -27.416 1.00 82.25 99 ASP A C 1
ATOM 785 O O . ASP A 1 99 ? 10.752 7.124 -28.440 1.00 82.25 99 ASP A O 1
ATOM 789 N N . VAL A 1 100 ? 11.403 7.465 -26.320 1.00 83.50 100 VAL A N 1
ATOM 790 C CA . VAL A 1 100 ? 12.321 6.324 -26.214 1.00 83.50 100 VAL A CA 1
ATOM 791 C C . VAL A 1 100 ? 11.614 5.161 -25.501 1.00 83.50 100 VAL A C 1
ATOM 793 O O . VAL A 1 100 ? 10.840 5.407 -24.569 1.00 83.50 100 VAL A O 1
ATOM 796 N N . PRO A 1 101 ? 11.818 3.898 -25.924 1.00 79.75 101 PRO A N 1
ATOM 797 C CA . PRO A 1 101 ? 11.360 2.741 -25.159 1.00 79.75 101 PRO A CA 1
ATOM 798 C C . PRO A 1 101 ? 12.068 2.684 -23.799 1.00 79.75 101 PRO A C 1
ATOM 800 O O . PRO A 1 101 ? 13.269 2.919 -23.702 1.00 79.75 101 PRO A O 1
ATOM 803 N N . GLY A 1 102 ? 11.312 2.405 -22.739 1.00 80.56 102 GLY A N 1
ATOM 804 C CA . GLY A 1 102 ? 11.854 2.284 -21.391 1.00 80.56 102 GLY A CA 1
ATOM 805 C C . GLY A 1 102 ? 12.306 0.857 -21.080 1.00 80.56 102 GLY A C 1
ATOM 806 O O . GLY A 1 102 ? 11.529 -0.079 -21.255 1.00 80.56 102 GLY A O 1
ATOM 807 N N . ASP A 1 103 ? 13.521 0.700 -20.552 1.00 89.62 103 ASP A N 1
ATOM 808 C CA . ASP A 1 103 ? 14.010 -0.579 -20.032 1.00 89.62 103 ASP A CA 1
ATOM 809 C C . ASP A 1 103 ? 13.568 -0.772 -18.571 1.00 89.62 103 ASP A C 1
ATOM 811 O O . ASP A 1 103 ? 14.004 -0.067 -17.652 1.00 89.62 103 ASP A O 1
ATOM 815 N N . TYR A 1 104 ? 12.665 -1.730 -18.347 1.00 90.75 104 TYR A N 1
ATOM 816 C CA . TYR A 1 104 ? 12.149 -2.012 -17.011 1.00 90.75 104 TYR A CA 1
ATOM 817 C C . TYR A 1 104 ? 13.162 -2.741 -16.113 1.00 90.75 104 TYR A C 1
ATOM 819 O O . TYR A 1 104 ? 13.045 -2.642 -14.890 1.00 90.75 104 TYR A O 1
ATOM 827 N N . LEU A 1 105 ? 14.138 -3.472 -16.664 1.00 91.88 105 LEU A N 1
ATOM 828 C CA . LEU A 1 105 ? 15.172 -4.171 -15.894 1.00 91.88 105 LEU A CA 1
ATOM 829 C C . LEU A 1 105 ? 16.171 -3.167 -15.307 1.00 91.88 105 LEU A C 1
ATOM 831 O O . LEU A 1 105 ? 16.476 -3.216 -14.107 1.00 91.88 105 LEU A O 1
ATOM 835 N N . ASP A 1 106 ? 16.583 -2.188 -16.111 1.00 91.75 106 ASP A N 1
ATOM 836 C CA . ASP A 1 106 ? 17.383 -1.052 -15.649 1.00 91.75 106 ASP A CA 1
ATOM 837 C C . ASP A 1 106 ? 16.608 -0.215 -14.624 1.00 91.75 106 ASP A C 1
ATOM 839 O O . ASP A 1 106 ? 17.138 0.139 -13.563 1.00 91.75 106 ASP A O 1
ATOM 843 N N . ALA A 1 107 ? 15.316 0.032 -14.870 1.00 92.88 107 ALA A N 1
ATOM 844 C CA . ALA A 1 107 ? 14.461 0.737 -13.919 1.00 92.88 107 ALA A CA 1
ATOM 845 C C . ALA A 1 107 ? 14.357 -0.000 -12.572 1.00 92.88 107 ALA A C 1
ATOM 847 O O . ALA A 1 107 ? 14.426 0.640 -11.517 1.00 92.88 107 ALA A O 1
ATOM 848 N N . ILE A 1 108 ? 14.227 -1.336 -12.577 1.00 93.88 108 ILE A N 1
ATOM 849 C CA . ILE A 1 108 ? 14.220 -2.150 -11.351 1.00 93.88 108 ILE A CA 1
ATOM 850 C C . ILE A 1 108 ? 15.553 -2.022 -10.610 1.00 93.88 108 ILE A C 1
ATOM 852 O O . ILE A 1 108 ? 15.562 -1.882 -9.383 1.00 93.88 108 ILE A O 1
ATOM 856 N N . THR A 1 109 ? 16.670 -2.019 -11.334 1.00 93.44 109 THR A N 1
ATOM 857 C CA . THR A 1 109 ? 18.012 -1.875 -10.757 1.00 93.44 109 THR A CA 1
ATOM 858 C C . THR A 1 109 ? 18.193 -0.516 -10.080 1.00 93.44 109 THR A C 1
ATOM 860 O O . THR A 1 109 ? 18.562 -0.459 -8.902 1.00 93.44 109 THR A O 1
ATOM 863 N N . VAL A 1 110 ? 17.808 0.574 -10.751 1.00 93.56 110 VAL A N 1
ATOM 864 C CA . VAL A 1 110 ? 17.789 1.927 -10.163 1.00 93.56 110 VAL A CA 1
ATOM 865 C C . VAL A 1 110 ? 16.840 1.998 -8.961 1.00 93.56 110 VAL A C 1
ATOM 867 O O . VAL A 1 110 ? 17.171 2.576 -7.923 1.00 93.56 110 VAL A O 1
ATOM 870 N N . GLY A 1 111 ? 15.662 1.380 -9.051 1.00 93.25 111 GLY A N 1
ATOM 871 C CA . GLY A 1 111 ? 14.704 1.317 -7.949 1.00 93.25 111 GLY A CA 1
ATOM 872 C C . GLY A 1 111 ? 15.245 0.596 -6.710 1.00 93.25 111 GLY A C 1
ATOM 873 O O . GLY A 1 111 ? 15.029 1.049 -5.578 1.00 93.25 111 GLY A O 1
ATOM 874 N N . ASN A 1 112 ? 15.989 -0.493 -6.914 1.00 92.31 112 ASN A N 1
ATOM 875 C CA . ASN A 1 112 ? 16.679 -1.223 -5.854 1.00 92.31 112 ASN A CA 1
ATOM 876 C C . ASN A 1 112 ? 17.758 -0.362 -5.185 1.00 92.31 112 ASN A C 1
ATOM 878 O O . ASN A 1 112 ? 17.813 -0.321 -3.952 1.00 92.31 112 ASN A O 1
ATOM 882 N N . ASP A 1 113 ? 18.550 0.378 -5.964 1.00 92.31 113 ASP A N 1
ATOM 883 C CA . ASP A 1 113 ? 19.552 1.308 -5.431 1.00 92.31 113 ASP A CA 1
ATOM 884 C C . ASP A 1 113 ? 18.915 2.400 -4.556 1.00 92.31 113 ASP A C 1
ATOM 886 O O . ASP A 1 113 ? 19.309 2.588 -3.399 1.00 92.31 113 ASP A O 1
ATOM 890 N N . ILE A 1 114 ? 17.830 3.028 -5.028 1.00 91.75 114 ILE A N 1
ATOM 891 C CA . ILE A 1 114 ? 17.076 4.028 -4.251 1.00 91.75 114 ILE A CA 1
ATOM 892 C C . ILE A 1 114 ? 16.596 3.440 -2.910 1.00 91.75 114 ILE A C 1
ATOM 894 O O . ILE A 1 114 ? 16.715 4.080 -1.853 1.00 91.75 114 ILE A O 1
ATOM 898 N N . LEU A 1 115 ? 16.071 2.208 -2.916 1.00 91.00 115 LEU A N 1
ATOM 899 C CA . LEU A 1 115 ? 15.633 1.510 -1.700 1.00 91.00 115 LEU A CA 1
ATOM 900 C C . LEU A 1 115 ? 16.792 1.190 -0.747 1.00 91.00 115 LEU A C 1
ATOM 902 O O . LEU A 1 115 ? 16.612 1.238 0.476 1.00 91.00 115 LEU A O 1
ATOM 906 N N . MET A 1 116 ? 17.968 0.857 -1.277 1.00 89.56 116 MET A N 1
ATOM 907 C CA . MET A 1 116 ? 19.145 0.490 -0.489 1.00 89.56 116 MET A CA 1
ATOM 908 C C . MET A 1 116 ? 19.856 1.691 0.124 1.00 89.56 116 MET A C 1
ATOM 910 O O . MET A 1 116 ? 20.202 1.657 1.313 1.00 89.56 116 MET A O 1
ATOM 914 N N . LYS A 1 117 ? 20.021 2.769 -0.647 1.00 88.75 117 LYS A N 1
ATOM 915 C CA . LYS A 1 117 ? 20.585 4.036 -0.167 1.00 88.75 117 LYS A CA 1
ATOM 916 C C . LYS A 1 117 ? 19.688 4.692 0.883 1.00 88.75 117 LYS A C 1
ATOM 918 O O . LYS A 1 117 ? 20.180 5.340 1.813 1.00 88.75 117 LYS A O 1
ATOM 923 N N . THR A 1 118 ? 18.378 4.446 0.826 1.00 87.56 118 THR A N 1
ATOM 924 C CA . THR A 1 118 ? 17.428 4.937 1.830 1.00 87.56 118 THR A CA 1
ATOM 925 C C . THR A 1 118 ? 17.565 4.198 3.170 1.00 87.56 118 THR A C 1
ATOM 927 O O . THR A 1 118 ? 16.910 3.192 3.460 1.00 87.56 118 THR A O 1
ATOM 930 N N . LYS A 1 119 ? 18.384 4.753 4.070 1.00 81.50 119 LYS A N 1
ATOM 931 C CA . LYS A 1 119 ? 18.537 4.259 5.449 1.00 81.50 119 LYS A CA 1
ATOM 932 C C . LYS A 1 119 ? 17.454 4.841 6.363 1.00 81.50 119 LYS A C 1
ATOM 934 O O . LYS A 1 119 ? 17.478 6.017 6.727 1.00 81.50 119 LYS A O 1
ATOM 939 N N . ARG A 1 120 ? 16.504 4.002 6.785 1.00 83.00 120 ARG A N 1
ATOM 940 C CA . ARG A 1 120 ? 15.447 4.352 7.751 1.00 83.00 120 ARG A CA 1
ATOM 941 C C . ARG A 1 120 ? 15.430 3.363 8.913 1.00 83.00 120 ARG A C 1
ATOM 943 O O . ARG A 1 120 ? 15.548 2.155 8.726 1.00 83.00 120 ARG A O 1
ATOM 950 N N . THR A 1 121 ? 15.259 3.870 10.129 1.00 77.62 121 THR A N 1
ATOM 951 C CA . THR A 1 121 ? 15.135 3.035 11.331 1.00 77.62 121 THR A CA 1
ATOM 952 C C . THR A 1 121 ? 13.723 2.453 11.439 1.00 77.62 121 THR A C 1
ATOM 95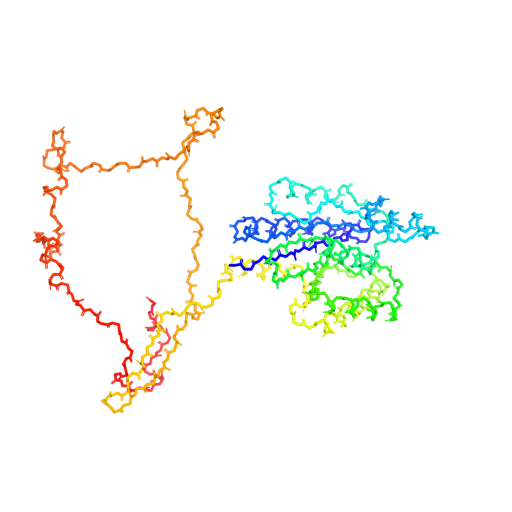4 O O . THR A 1 121 ? 12.729 3.142 11.196 1.00 77.62 121 THR A O 1
ATOM 957 N N . GLY A 1 122 ? 13.619 1.169 11.803 1.00 75.44 122 GLY A N 1
ATOM 958 C CA . GLY A 1 122 ? 12.329 0.492 12.002 1.00 75.44 122 GLY A CA 1
ATOM 959 C C . GLY A 1 122 ? 11.553 0.176 10.716 1.00 75.44 122 GLY A C 1
ATOM 960 O O . GLY A 1 122 ? 10.325 0.045 10.765 1.00 75.44 122 GLY A O 1
ATOM 961 N N . VAL A 1 123 ? 12.246 0.077 9.576 1.00 80.31 123 VAL A N 1
ATOM 962 C CA . VAL A 1 123 ? 11.673 -0.445 8.327 1.00 80.31 123 VAL A CA 1
ATOM 963 C C . VAL A 1 123 ? 11.361 -1.918 8.505 1.00 80.31 123 VAL A C 1
ATOM 965 O O . VAL A 1 123 ? 12.156 -2.677 9.047 1.00 80.31 123 VAL A O 1
ATOM 968 N N . THR A 1 124 ? 10.178 -2.299 8.055 1.00 75.19 124 THR A N 1
ATOM 969 C CA . THR A 1 124 ? 9.676 -3.674 8.156 1.00 75.19 124 THR A CA 1
ATOM 970 C C . THR A 1 124 ? 9.436 -4.315 6.806 1.00 75.19 124 THR A C 1
ATOM 972 O O . THR A 1 124 ? 9.425 -5.535 6.728 1.00 75.19 124 THR A O 1
ATOM 975 N N . LYS A 1 125 ? 9.225 -3.503 5.765 1.00 84.44 125 LYS A N 1
ATOM 976 C CA . LYS A 1 125 ? 9.001 -3.952 4.394 1.00 84.44 125 LYS A CA 1
ATOM 977 C C . LYS A 1 125 ? 9.578 -2.931 3.421 1.00 84.44 125 LYS A C 1
ATOM 979 O O . LYS A 1 125 ? 9.413 -1.723 3.630 1.00 84.44 125 LYS A O 1
ATOM 984 N N . ARG A 1 126 ? 10.230 -3.429 2.375 1.00 90.19 126 ARG A N 1
ATOM 985 C CA . ARG A 1 126 ? 10.682 -2.673 1.206 1.00 90.19 126 ARG A CA 1
ATOM 986 C C . ARG A 1 126 ? 9.944 -3.228 0.003 1.00 90.19 126 ARG A C 1
ATOM 988 O O . ARG A 1 126 ? 9.918 -4.442 -0.177 1.00 90.19 126 ARG A O 1
ATOM 995 N N . ARG A 1 127 ? 9.311 -2.353 -0.765 1.00 90.44 127 ARG A N 1
ATOM 996 C CA . ARG A 1 127 ? 8.508 -2.753 -1.912 1.00 90.44 127 ARG A CA 1
ATOM 997 C C . ARG A 1 127 ? 8.837 -1.883 -3.108 1.00 90.44 127 ARG A C 1
ATOM 999 O O . ARG A 1 127 ? 8.875 -0.658 -2.992 1.00 90.44 127 ARG A O 1
ATOM 1006 N N . LEU A 1 128 ? 9.051 -2.526 -4.237 1.00 92.31 128 LEU A N 1
ATOM 1007 C CA . LEU A 1 128 ? 9.197 -1.891 -5.529 1.00 92.31 128 LEU A CA 1
ATOM 1008 C C . LEU A 1 128 ? 7.894 -2.097 -6.297 1.00 92.31 128 LEU A C 1
ATOM 1010 O O . LEU A 1 128 ? 7.404 -3.219 -6.353 1.00 92.31 128 LEU A O 1
ATOM 1014 N N . VAL A 1 129 ? 7.311 -1.023 -6.820 1.00 92.25 129 VAL A N 1
ATOM 1015 C CA . VAL A 1 129 ? 6.052 -1.063 -7.572 1.00 92.25 129 VAL A CA 1
ATOM 1016 C C . VAL A 1 129 ? 6.347 -0.636 -9.002 1.00 92.25 129 VAL A C 1
ATOM 1018 O O . VAL A 1 129 ? 6.645 0.534 -9.227 1.00 92.25 129 VAL A O 1
ATOM 1021 N N . LEU A 1 130 ? 6.283 -1.569 -9.945 1.00 93.00 130 LEU A N 1
ATOM 1022 C CA . LEU A 1 130 ? 6.497 -1.325 -11.369 1.00 93.00 130 LEU A CA 1
ATOM 1023 C C . LEU A 1 130 ? 5.151 -1.130 -12.068 1.00 93.00 130 LEU A C 1
ATOM 1025 O O . LEU A 1 130 ? 4.267 -1.966 -11.919 1.00 93.00 130 LEU A O 1
ATOM 1029 N N . VAL A 1 131 ? 5.001 -0.054 -12.838 1.00 92.19 131 VAL A N 1
ATOM 1030 C CA . VAL A 1 131 ? 3.798 0.237 -13.630 1.00 92.19 131 VAL A CA 1
ATOM 1031 C C . VAL A 1 131 ? 4.175 0.320 -15.101 1.00 92.19 131 VAL A C 1
ATOM 1033 O O . VAL A 1 131 ? 4.996 1.161 -15.467 1.00 92.19 131 VAL A O 1
ATOM 1036 N N . THR A 1 132 ? 3.594 -0.547 -15.930 1.00 90.56 132 THR A N 1
ATOM 1037 C CA . THR A 1 132 ? 3.895 -0.638 -17.369 1.00 90.56 132 THR A CA 1
ATOM 1038 C C . THR A 1 132 ? 2.779 -1.357 -18.129 1.00 90.56 132 THR A C 1
ATOM 1040 O O . THR A 1 132 ? 1.980 -2.080 -17.533 1.00 90.56 132 THR A O 1
ATOM 1043 N N . ASN A 1 133 ? 2.735 -1.169 -19.448 1.00 87.88 133 ASN A N 1
ATOM 1044 C CA . ASN A 1 133 ? 1.907 -1.943 -20.377 1.00 87.88 133 ASN A CA 1
ATOM 1045 C C . ASN A 1 133 ? 2.676 -3.110 -21.041 1.00 87.88 133 ASN A C 1
ATOM 1047 O O . ASN A 1 133 ? 2.124 -3.810 -21.890 1.00 87.88 133 ASN A O 1
ATOM 1051 N N . PHE A 1 134 ? 3.948 -3.309 -20.669 1.00 85.00 134 PHE A N 1
ATOM 1052 C CA . PHE A 1 134 ? 4.883 -4.316 -21.187 1.00 85.00 134 PHE A CA 1
ATOM 1053 C C . PHE A 1 134 ? 5.122 -4.301 -22.708 1.00 85.00 134 PHE A C 1
ATOM 1055 O O . PHE A 1 134 ? 5.633 -5.287 -23.243 1.00 85.00 134 PHE A O 1
ATOM 1062 N N . LYS A 1 135 ? 4.774 -3.222 -23.418 1.00 83.62 135 LYS A N 1
ATOM 1063 C CA . LYS A 1 135 ? 4.942 -3.143 -24.881 1.00 83.62 135 LYS A CA 1
ATOM 1064 C C . LYS A 1 135 ? 6.363 -2.776 -25.322 1.00 83.62 135 LYS A C 1
ATOM 1066 O O . LYS A 1 135 ? 6.686 -2.986 -26.488 1.00 83.62 135 LYS A O 1
ATOM 1071 N N . GLY A 1 136 ? 7.190 -2.243 -24.420 1.00 80.62 136 GLY A N 1
ATOM 1072 C CA . GLY A 1 136 ? 8.585 -1.898 -24.699 1.00 80.62 136 GLY A CA 1
ATOM 1073 C C . GLY A 1 136 ? 9.450 -3.133 -24.956 1.00 80.62 136 GLY A C 1
ATOM 1074 O O . GLY A 1 136 ? 9.378 -4.114 -24.216 1.00 80.62 136 GLY A O 1
ATOM 1075 N N . GLU A 1 137 ? 10.265 -3.092 -26.009 1.00 79.31 137 GLU A N 1
ATOM 1076 C CA . GLU A 1 137 ? 11.290 -4.111 -26.246 1.00 79.31 137 GLU A CA 1
ATOM 1077 C C . GLU A 1 137 ? 12.419 -3.944 -25.227 1.00 79.31 137 GLU A C 1
ATOM 1079 O O . GLU A 1 137 ? 12.951 -2.848 -25.064 1.00 79.31 137 GLU A O 1
ATOM 1084 N N . VAL A 1 138 ? 12.764 -5.034 -24.543 1.00 83.25 138 VAL A N 1
ATOM 1085 C CA . VAL A 1 138 ? 13.837 -5.079 -23.547 1.00 83.25 138 VAL A CA 1
ATOM 1086 C C . VAL A 1 138 ? 14.733 -6.269 -23.849 1.00 83.25 138 VAL A C 1
ATOM 1088 O O . VAL A 1 138 ? 14.248 -7.364 -24.149 1.00 83.25 138 VAL A O 1
ATOM 1091 N N . GLU A 1 139 ? 16.045 -6.055 -23.784 1.00 82.31 139 GLU A N 1
ATOM 1092 C CA . GLU A 1 139 ? 17.018 -7.132 -23.924 1.00 82.31 139 GLU A CA 1
ATOM 1093 C C . GLU A 1 139 ? 17.024 -7.971 -22.644 1.00 82.31 139 GLU A C 1
ATOM 1095 O O . GLU A 1 139 ? 17.504 -7.560 -21.591 1.00 82.31 139 GLU A O 1
ATOM 1100 N N . ILE A 1 140 ? 16.434 -9.163 -22.724 1.00 83.50 140 ILE A N 1
ATOM 1101 C CA . ILE A 1 140 ? 16.351 -10.078 -21.588 1.00 83.50 140 ILE A CA 1
ATOM 1102 C C . ILE A 1 140 ? 17.612 -10.943 -21.564 1.00 83.50 140 ILE A C 1
ATOM 1104 O O . ILE A 1 140 ? 17.778 -11.837 -22.395 1.00 83.50 140 ILE A O 1
ATOM 1108 N N . ASP A 1 141 ? 18.465 -10.697 -20.574 1.00 88.25 141 ASP A N 1
ATOM 1109 C CA . ASP A 1 141 ? 19.569 -11.578 -20.202 1.00 88.25 141 ASP A CA 1
ATOM 1110 C C . ASP A 1 141 ? 19.203 -12.360 -18.930 1.00 88.25 141 ASP A C 1
ATOM 1112 O O . ASP A 1 141 ? 19.047 -11.788 -17.848 1.00 88.25 141 ASP A O 1
ATOM 1116 N N . ASP A 1 142 ? 19.056 -13.682 -19.058 1.00 87.88 142 ASP A N 1
ATOM 1117 C CA . ASP A 1 142 ? 18.690 -14.570 -17.950 1.00 87.88 142 ASP A CA 1
ATOM 1118 C C . ASP A 1 142 ? 19.716 -14.516 -16.802 1.00 87.88 142 ASP A C 1
ATOM 1120 O O . ASP A 1 142 ? 19.332 -14.577 -15.630 1.00 87.88 142 ASP A O 1
ATOM 1124 N N . ASP A 1 143 ? 21.013 -14.369 -17.102 1.00 89.62 143 ASP A N 1
ATOM 1125 C CA . ASP A 1 143 ? 22.058 -14.291 -16.074 1.00 89.62 143 ASP A CA 1
ATOM 1126 C C . ASP A 1 143 ? 21.938 -12.981 -15.281 1.00 89.62 143 ASP A C 1
ATOM 1128 O O . ASP A 1 143 ? 22.018 -12.977 -14.044 1.00 89.62 143 ASP A O 1
ATOM 1132 N N . PHE A 1 144 ? 21.650 -11.877 -15.978 1.00 89.25 144 PHE A N 1
ATOM 1133 C CA . PHE A 1 144 ? 21.372 -10.590 -15.350 1.00 89.25 144 PHE A CA 1
ATOM 1134 C C . PHE A 1 144 ? 20.119 -10.651 -14.467 1.00 89.25 144 PHE A C 1
ATOM 1136 O O . PHE A 1 144 ? 20.177 -10.271 -13.292 1.00 89.25 144 PHE A O 1
ATOM 1143 N N . VAL A 1 145 ? 19.010 -11.201 -14.977 1.00 91.12 145 VAL A N 1
ATOM 1144 C CA . VAL A 1 145 ? 17.752 -11.352 -14.223 1.00 91.12 145 VAL A CA 1
ATOM 1145 C C . VAL A 1 145 ? 17.965 -12.186 -12.957 1.00 91.12 145 VAL A C 1
ATOM 1147 O O . VAL A 1 145 ? 17.491 -11.808 -11.881 1.00 91.12 145 VAL A O 1
ATOM 1150 N N . ASN A 1 146 ? 18.723 -13.282 -13.045 1.00 92.00 146 ASN A N 1
ATOM 1151 C CA . ASN A 1 146 ? 19.053 -14.114 -11.888 1.00 92.00 146 ASN A CA 1
ATOM 1152 C C . ASN A 1 146 ? 19.870 -13.344 -10.839 1.00 92.00 146 ASN A C 1
ATOM 1154 O O . ASN A 1 146 ? 19.551 -13.402 -9.648 1.00 92.00 146 ASN A O 1
ATOM 1158 N N . SER A 1 147 ? 20.870 -12.566 -11.265 1.00 92.62 147 SER A N 1
ATOM 1159 C CA . SER A 1 147 ? 21.664 -11.734 -10.349 1.00 92.62 147 SER A CA 1
ATOM 1160 C C . SER A 1 147 ? 20.812 -10.672 -9.636 1.00 92.62 147 SER A C 1
ATOM 1162 O O . SER A 1 147 ? 20.937 -10.463 -8.423 1.00 92.62 147 SER A O 1
ATOM 1164 N N . LEU A 1 148 ? 19.869 -10.061 -10.361 1.00 92.00 148 LEU A N 1
ATOM 1165 C CA . LEU A 1 148 ? 18.933 -9.074 -9.833 1.00 92.00 148 LEU A CA 1
ATOM 1166 C C . LEU A 1 148 ? 17.991 -9.704 -8.799 1.00 92.00 148 LEU A C 1
ATOM 1168 O O . LEU A 1 148 ? 17.756 -9.126 -7.734 1.00 92.00 148 LEU A O 1
ATOM 1172 N N . LEU A 1 149 ? 17.503 -10.919 -9.064 1.00 92.50 149 LEU A N 1
ATOM 1173 C CA . LEU A 1 149 ? 16.675 -11.684 -8.133 1.00 92.50 149 LEU A CA 1
ATOM 1174 C C . LEU A 1 149 ? 17.421 -12.040 -6.848 1.00 92.50 149 LEU A C 1
ATOM 1176 O O . LEU A 1 149 ? 16.869 -11.871 -5.758 1.00 92.50 149 LEU A O 1
ATOM 1180 N N . GLU A 1 150 ? 18.664 -12.508 -6.944 1.00 92.69 150 GLU A N 1
ATOM 1181 C CA . GLU A 1 150 ? 19.495 -12.787 -5.769 1.00 92.69 150 GLU A CA 1
ATOM 1182 C C . GLU A 1 150 ? 19.684 -11.535 -4.908 1.00 92.69 150 GLU A C 1
ATOM 1184 O O . GLU A 1 150 ? 19.515 -11.583 -3.683 1.00 92.69 150 GLU A O 1
ATOM 1189 N N . HIS A 1 151 ? 19.946 -10.397 -5.549 1.00 90.81 151 HIS A N 1
ATOM 1190 C CA . HIS A 1 151 ? 20.112 -9.118 -4.873 1.00 90.81 151 HIS A CA 1
ATOM 1191 C C . HIS A 1 151 ? 18.824 -8.656 -4.166 1.00 90.81 151 HIS A C 1
ATOM 1193 O O . HIS A 1 151 ? 18.845 -8.262 -2.994 1.00 90.81 151 HIS A O 1
ATOM 1199 N N . MET A 1 152 ? 17.669 -8.781 -4.826 1.00 92.06 152 MET A N 1
ATOM 1200 C CA . MET A 1 152 ? 16.368 -8.456 -4.230 1.00 92.06 152 MET A CA 1
ATOM 1201 C C . MET A 1 152 ? 16.018 -9.378 -3.053 1.00 92.06 152 MET A C 1
ATOM 1203 O O . MET A 1 152 ? 15.559 -8.891 -2.012 1.00 92.06 152 MET A O 1
ATOM 1207 N N . LYS A 1 153 ? 16.297 -10.687 -3.167 1.00 91.69 153 LYS A N 1
ATOM 1208 C CA . LYS A 1 153 ? 16.108 -11.671 -2.083 1.00 91.69 153 LYS A CA 1
ATOM 1209 C C . LYS A 1 153 ? 16.996 -11.345 -0.882 1.00 91.69 153 LYS A C 1
ATOM 1211 O O . LYS A 1 153 ? 16.508 -11.318 0.250 1.00 91.69 153 LYS A O 1
ATOM 1216 N N . LEU A 1 154 ? 18.273 -11.031 -1.119 1.00 90.94 154 LEU A N 1
ATOM 1217 C CA . LEU A 1 154 ? 19.233 -10.660 -0.075 1.00 90.94 154 LEU A CA 1
ATOM 1218 C C . LEU A 1 154 ? 18.761 -9.439 0.729 1.00 90.94 154 LEU A C 1
ATOM 1220 O O . LEU A 1 154 ? 18.905 -9.397 1.954 1.00 90.94 154 LEU A O 1
ATOM 1224 N N . HIS A 1 155 ? 18.165 -8.457 0.052 1.00 88.50 155 HIS A N 1
ATOM 1225 C CA . HIS A 1 155 ? 17.707 -7.208 0.662 1.00 88.50 155 HIS A CA 1
ATOM 1226 C C . HIS A 1 155 ? 16.231 -7.192 1.079 1.00 88.50 155 HIS A C 1
ATOM 1228 O O . HIS A 1 155 ? 15.762 -6.149 1.558 1.00 88.50 155 HIS A O 1
ATOM 1234 N N . GLN A 1 156 ? 15.534 -8.331 0.963 1.00 88.62 156 GLN A N 1
ATOM 1235 C CA . GLN A 1 156 ? 14.115 -8.508 1.297 1.00 88.62 156 GLN A CA 1
ATOM 1236 C C . GLN A 1 156 ? 13.217 -7.467 0.608 1.00 88.62 156 GLN A C 1
ATOM 1238 O O . GLN A 1 156 ? 12.351 -6.849 1.239 1.00 88.62 156 GLN A O 1
ATOM 1243 N N . ILE A 1 157 ? 13.475 -7.228 -0.679 1.00 90.94 157 ILE A N 1
ATOM 1244 C CA . ILE A 1 157 ? 12.690 -6.321 -1.516 1.00 90.94 157 ILE A CA 1
ATOM 1245 C C . ILE A 1 157 ? 11.599 -7.137 -2.209 1.00 90.94 157 ILE A C 1
ATOM 1247 O O . ILE A 1 157 ? 11.893 -8.078 -2.938 1.00 90.94 157 ILE A O 1
ATOM 1251 N N . ALA A 1 158 ? 10.341 -6.768 -1.977 1.00 91.75 158 ALA A N 1
ATOM 1252 C CA . ALA A 1 158 ? 9.200 -7.340 -2.685 1.00 91.75 158 ALA A CA 1
ATOM 1253 C C . ALA A 1 158 ? 8.929 -6.574 -3.989 1.00 91.75 158 ALA A C 1
ATOM 1255 O O . ALA A 1 158 ? 9.021 -5.343 -3.995 1.00 91.75 158 ALA A O 1
ATOM 1256 N N . LEU A 1 159 ? 8.556 -7.285 -5.055 1.00 91.50 159 LEU A N 1
ATOM 1257 C CA . LEU A 1 159 ? 8.212 -6.711 -6.358 1.00 91.50 159 LEU A CA 1
ATOM 1258 C C . LEU A 1 159 ? 6.703 -6.792 -6.605 1.00 91.50 159 LEU A C 1
ATOM 1260 O O . LEU A 1 159 ? 6.129 -7.875 -6.663 1.00 91.50 159 LEU A O 1
ATOM 1264 N N . GLU A 1 160 ? 6.065 -5.644 -6.774 1.00 91.19 160 GLU A N 1
ATOM 1265 C CA . GLU A 1 160 ? 4.665 -5.526 -7.172 1.00 91.19 160 GLU A CA 1
ATOM 1266 C C . GLU A 1 160 ? 4.609 -5.004 -8.607 1.00 91.19 160 GLU A C 1
ATOM 1268 O O . GLU A 1 160 ? 5.119 -3.922 -8.893 1.00 91.19 160 GLU A O 1
ATOM 1273 N N . VAL A 1 161 ? 4.018 -5.777 -9.513 1.00 90.81 161 VAL A N 1
ATOM 1274 C CA . VAL A 1 161 ? 3.901 -5.419 -10.931 1.00 90.81 161 VAL A CA 1
ATOM 1275 C C . VAL A 1 161 ? 2.450 -5.060 -11.231 1.00 90.81 161 VAL A C 1
ATOM 1277 O O . VAL A 1 161 ? 1.548 -5.863 -10.987 1.00 90.81 161 VAL A O 1
ATOM 1280 N N . LEU A 1 162 ? 2.240 -3.851 -11.750 1.00 89.69 162 LEU A N 1
ATOM 1281 C CA . LEU A 1 162 ? 0.947 -3.305 -12.144 1.00 89.69 162 LEU A CA 1
ATOM 1282 C C . LEU A 1 162 ? 0.851 -3.266 -13.672 1.00 89.69 162 LEU A C 1
ATOM 1284 O O . LEU A 1 162 ? 1.389 -2.361 -14.312 1.00 89.69 162 LEU A O 1
ATOM 1288 N N . ASP A 1 163 ? 0.147 -4.253 -14.227 1.00 89.50 163 ASP A N 1
ATOM 1289 C CA . ASP A 1 163 ? -0.180 -4.354 -15.652 1.00 89.50 163 ASP A CA 1
ATOM 1290 C C . ASP A 1 163 ? -1.249 -3.318 -16.005 1.00 89.50 163 ASP A C 1
ATOM 1292 O O . ASP A 1 163 ? -2.382 -3.347 -15.500 1.00 89.50 163 ASP A O 1
ATOM 1296 N N . VAL A 1 164 ? -0.879 -2.373 -16.857 1.00 85.56 164 VAL A N 1
ATOM 1297 C CA . VAL A 1 164 ? -1.817 -1.429 -17.446 1.00 85.56 164 VAL A CA 1
ATOM 1298 C C . VAL A 1 164 ? -2.436 -2.129 -18.641 1.00 85.56 164 VAL A C 1
ATOM 1300 O O . VAL A 1 164 ? -1.801 -2.241 -19.684 1.00 85.56 164 VAL A O 1
ATOM 1303 N N . ASP A 1 165 ? -3.657 -2.636 -18.447 1.00 76.69 165 ASP A N 1
ATOM 1304 C CA . ASP A 1 165 ? -4.385 -3.437 -19.432 1.00 76.69 165 ASP A CA 1
ATOM 1305 C C . ASP A 1 165 ? -4.648 -2.638 -20.718 1.00 76.69 165 ASP A C 1
ATOM 1307 O O . ASP A 1 165 ? -5.675 -1.977 -20.884 1.00 76.69 165 ASP A O 1
ATOM 1311 N N . ALA A 1 166 ? -3.655 -2.651 -21.601 1.00 70.50 166 ALA A N 1
ATOM 1312 C CA . ALA A 1 166 ? -3.663 -1.985 -22.885 1.00 70.50 166 ALA A CA 1
ATOM 1313 C C . ALA A 1 166 ? -4.121 -2.986 -23.952 1.00 70.50 166 ALA A C 1
ATOM 1315 O O . ALA A 1 166 ? -3.652 -4.125 -23.953 1.00 70.50 166 ALA A O 1
ATOM 1316 N N . PRO A 1 167 ? -5.010 -2.614 -24.884 1.00 70.69 167 PRO A N 1
ATOM 1317 C CA . PRO A 1 167 ? -5.331 -3.484 -26.005 1.00 70.69 167 PRO A CA 1
ATOM 1318 C C . PRO A 1 167 ? -4.085 -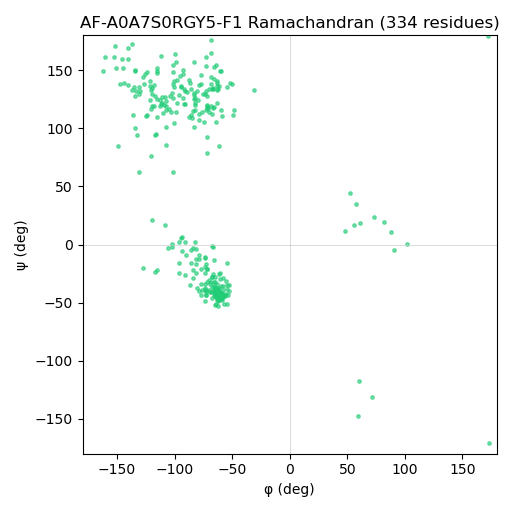3.705 -26.874 1.00 70.69 167 PRO A C 1
ATOM 1320 O O . PRO A 1 167 ? -3.314 -2.773 -27.135 1.00 70.69 167 PRO A O 1
ATOM 1323 N N . ASP A 1 168 ? -3.893 -4.941 -27.331 1.00 73.06 168 ASP A N 1
ATOM 1324 C CA . ASP A 1 168 ? -2.821 -5.267 -28.267 1.00 73.06 168 ASP A CA 1
ATOM 1325 C C . ASP A 1 168 ? -3.181 -4.681 -29.640 1.00 73.06 168 ASP A C 1
ATOM 1327 O O . ASP A 1 168 ? -4.235 -4.972 -30.212 1.00 73.06 168 ASP A O 1
ATOM 1331 N N . THR A 1 169 ? -2.332 -3.783 -30.132 1.00 67.50 169 THR A N 1
ATOM 1332 C CA . THR A 1 169 ? -2.536 -3.053 -31.390 1.00 67.50 169 THR A CA 1
ATOM 1333 C C . THR A 1 169 ? -2.065 -3.856 -32.602 1.00 67.50 169 THR A C 1
ATOM 1335 O O . THR A 1 169 ? -2.639 -3.709 -33.682 1.00 67.50 169 THR A O 1
ATOM 1338 N N . ASP A 1 170 ? -1.068 -4.729 -32.423 1.00 75.88 170 ASP A N 1
ATOM 1339 C CA . ASP A 1 170 ? -0.556 -5.657 -33.431 1.00 75.88 170 ASP A CA 1
ATOM 1340 C C . ASP A 1 170 ? 0.045 -6.944 -32.814 1.00 75.88 170 ASP A C 1
ATOM 1342 O O . ASP A 1 170 ? 0.209 -7.069 -31.597 1.00 75.88 170 ASP A O 1
ATOM 1346 N N . ASP A 1 171 ? 0.364 -7.920 -33.675 1.00 77.31 171 ASP A N 1
ATOM 1347 C CA . ASP A 1 171 ? 0.918 -9.224 -33.277 1.00 77.31 171 ASP A CA 1
ATOM 1348 C C . ASP A 1 171 ? 2.333 -9.120 -32.671 1.00 77.31 171 ASP A C 1
ATOM 1350 O O . ASP A 1 171 ? 2.738 -9.988 -31.894 1.00 77.31 171 ASP A O 1
ATOM 1354 N N . ALA A 1 172 ? 3.095 -8.075 -33.017 1.00 77.44 172 ALA A N 1
ATOM 1355 C CA . ALA A 1 172 ? 4.450 -7.865 -32.514 1.00 77.44 172 ALA A CA 1
ATOM 1356 C C . ALA A 1 172 ? 4.418 -7.400 -31.052 1.00 77.44 172 ALA A C 1
ATOM 1358 O O . ALA A 1 172 ? 5.057 -8.013 -30.197 1.00 77.44 172 ALA A O 1
ATOM 1359 N N . HIS A 1 173 ? 3.588 -6.403 -30.738 1.00 79.12 173 HIS A N 1
ATOM 1360 C CA . HIS A 1 173 ? 3.343 -5.960 -29.370 1.00 79.12 173 HIS A CA 1
ATOM 1361 C C . HIS A 1 173 ? 2.742 -7.075 -28.514 1.00 79.12 173 HIS A C 1
ATOM 1363 O O . HIS A 1 173 ? 3.134 -7.213 -27.357 1.00 79.12 173 HIS A O 1
ATOM 1369 N N . ALA A 1 174 ? 1.857 -7.912 -29.068 1.00 82.06 174 ALA A N 1
ATOM 1370 C CA . ALA A 1 174 ? 1.324 -9.070 -28.349 1.00 82.06 174 ALA A CA 1
ATOM 1371 C C . ALA A 1 174 ? 2.432 -10.072 -27.964 1.00 82.06 174 ALA A C 1
ATOM 1373 O O . ALA A 1 174 ? 2.451 -10.584 -26.841 1.00 82.06 174 ALA A O 1
ATOM 1374 N N . ALA A 1 175 ? 3.384 -10.331 -28.868 1.00 85.06 175 ALA A N 1
ATOM 1375 C CA . ALA A 1 175 ? 4.522 -11.207 -28.598 1.00 85.06 175 ALA A CA 1
ATOM 1376 C C . ALA A 1 175 ? 5.477 -10.615 -27.546 1.00 85.06 175 ALA A C 1
ATOM 1378 O O . ALA A 1 175 ? 5.839 -11.315 -26.595 1.00 85.06 175 ALA A O 1
ATOM 1379 N N . THR A 1 176 ? 5.831 -9.332 -27.671 1.00 85.19 176 THR A N 1
ATOM 1380 C CA . THR A 1 176 ? 6.695 -8.617 -26.713 1.00 85.19 176 THR A CA 1
ATOM 1381 C C . THR A 1 176 ? 6.057 -8.554 -25.327 1.00 85.19 176 THR A C 1
ATOM 1383 O O . THR A 1 176 ? 6.682 -8.937 -24.337 1.00 85.19 176 THR A O 1
ATOM 1386 N N . ARG A 1 177 ? 4.768 -8.197 -25.250 1.00 86.81 177 ARG A N 1
ATOM 1387 C CA . ARG A 1 177 ? 3.994 -8.174 -24.002 1.00 86.81 177 ARG A CA 1
ATOM 1388 C C . ARG A 1 177 ? 3.983 -9.540 -23.323 1.00 86.81 177 ARG A C 1
ATOM 1390 O O . ARG A 1 177 ? 4.209 -9.629 -22.118 1.00 86.81 177 ARG A O 1
ATOM 1397 N N . ALA A 1 178 ? 3.751 -10.613 -24.082 1.00 86.62 178 ALA A N 1
ATOM 1398 C CA . ALA A 1 178 ? 3.743 -11.972 -23.546 1.00 86.62 178 ALA A CA 1
ATOM 1399 C C . ALA A 1 178 ? 5.124 -12.413 -23.025 1.00 86.62 178 ALA A C 1
ATOM 1401 O O . ALA A 1 178 ? 5.202 -13.071 -21.984 1.00 86.62 178 ALA A O 1
ATOM 1402 N N . ALA A 1 179 ? 6.206 -12.044 -23.719 1.00 88.56 179 ALA A N 1
ATOM 1403 C CA . ALA A 1 179 ? 7.573 -12.336 -23.293 1.00 88.56 179 ALA A CA 1
ATOM 1404 C C . ALA A 1 179 ? 7.924 -11.603 -21.987 1.00 88.56 179 ALA A C 1
ATOM 1406 O O . ALA A 1 179 ? 8.294 -12.243 -21.000 1.00 88.56 179 ALA A O 1
ATOM 1407 N N . ASN A 1 180 ? 7.702 -10.290 -21.949 1.00 89.31 180 ASN A N 1
ATOM 1408 C CA . ASN A 1 180 ? 7.965 -9.444 -20.785 1.00 89.31 180 ASN A CA 1
ATOM 1409 C C . ASN A 1 180 ? 7.137 -9.866 -19.564 1.00 89.31 180 ASN A C 1
ATOM 1411 O O . ASN A 1 180 ? 7.666 -10.017 -18.459 1.00 89.31 180 ASN A O 1
ATOM 1415 N N . ARG A 1 181 ? 5.841 -10.146 -19.767 1.00 88.62 181 ARG A N 1
ATOM 1416 C CA . ARG A 1 181 ? 4.955 -10.642 -18.707 1.00 88.62 181 ARG A CA 1
ATOM 1417 C C . ARG A 1 181 ? 5.463 -11.960 -18.132 1.00 88.62 181 ARG A C 1
ATOM 1419 O O . ARG A 1 181 ? 5.483 -12.117 -16.916 1.00 88.62 181 ARG A O 1
ATOM 1426 N N . ARG A 1 182 ? 5.924 -12.889 -18.977 1.00 89.69 182 ARG A N 1
ATOM 1427 C CA . ARG A 1 182 ? 6.473 -14.175 -18.524 1.00 89.69 182 ARG A CA 1
ATOM 1428 C C . ARG A 1 182 ? 7.719 -13.998 -17.654 1.00 89.69 182 ARG A C 1
ATOM 1430 O O . ARG A 1 182 ? 7.844 -14.701 -16.652 1.00 89.69 182 ARG A O 1
ATOM 1437 N N . VAL A 1 183 ? 8.621 -13.084 -18.018 1.00 90.75 183 VAL A N 1
ATOM 1438 C CA . VAL A 1 183 ? 9.825 -12.793 -17.221 1.00 90.75 183 VAL A CA 1
ATOM 1439 C C . VAL A 1 183 ? 9.440 -12.215 -15.865 1.00 90.75 183 VAL A C 1
ATOM 1441 O O . VAL A 1 183 ? 9.852 -12.744 -14.835 1.00 90.75 183 VAL A O 1
ATOM 1444 N N . LEU A 1 184 ? 8.590 -11.187 -15.841 1.00 89.56 184 LEU A N 1
ATOM 1445 C CA . LEU A 1 184 ? 8.189 -10.522 -14.600 1.00 89.56 184 LEU A CA 1
ATOM 1446 C C . LEU A 1 184 ? 7.347 -11.424 -13.690 1.00 89.56 184 LEU A C 1
ATOM 1448 O O . LEU A 1 184 ? 7.541 -11.417 -12.476 1.00 89.56 184 LEU A O 1
ATOM 1452 N N . GLU A 1 185 ? 6.471 -12.262 -14.246 1.00 89.94 185 GLU A N 1
ATOM 1453 C CA . GLU A 1 185 ? 5.780 -13.307 -13.482 1.00 89.94 185 GLU A CA 1
ATOM 1454 C C . GLU A 1 185 ? 6.762 -14.336 -12.911 1.00 89.94 185 GLU A C 1
ATOM 1456 O O . GLU A 1 185 ? 6.615 -14.752 -11.760 1.00 89.94 185 GLU A O 1
ATOM 1461 N N . GLY A 1 186 ? 7.780 -14.727 -13.683 1.00 90.44 186 GLY A N 1
ATOM 1462 C CA . GLY A 1 186 ? 8.879 -15.567 -13.208 1.00 90.44 186 GLY A CA 1
ATOM 1463 C C . GLY A 1 186 ? 9.585 -14.938 -12.008 1.00 90.44 186 GLY A C 1
ATOM 1464 O O . GLY A 1 186 ? 9.673 -15.563 -10.951 1.00 90.44 186 GLY A O 1
ATOM 1465 N N . MET A 1 187 ? 9.981 -13.668 -12.130 1.00 90.81 187 MET A N 1
ATOM 1466 C CA . MET A 1 187 ? 10.623 -12.906 -11.057 1.00 90.81 187 MET A CA 1
ATOM 1467 C C . MET A 1 187 ? 9.748 -12.813 -9.801 1.00 90.81 187 MET A C 1
ATOM 1469 O O . MET A 1 187 ? 10.219 -13.060 -8.691 1.00 90.81 187 MET A O 1
ATOM 1473 N N . VAL A 1 188 ? 8.460 -12.499 -9.959 1.00 90.62 188 VAL A N 1
ATOM 1474 C CA . VAL A 1 188 ? 7.497 -12.410 -8.850 1.00 90.62 188 VAL A CA 1
ATOM 1475 C C . VAL A 1 188 ? 7.355 -13.753 -8.126 1.00 90.62 188 VAL A C 1
ATOM 1477 O O . VAL A 1 188 ? 7.415 -13.796 -6.894 1.00 90.62 188 VAL A O 1
ATOM 1480 N N . ASN A 1 189 ? 7.215 -14.852 -8.874 1.00 90.31 189 ASN A N 1
ATOM 1481 C CA . ASN A 1 189 ? 7.104 -16.199 -8.309 1.00 90.31 189 ASN A CA 1
ATOM 1482 C C . ASN A 1 189 ? 8.372 -16.614 -7.552 1.00 90.31 189 ASN A C 1
ATOM 1484 O O . ASN A 1 189 ? 8.292 -17.259 -6.507 1.00 90.31 189 ASN A O 1
ATOM 1488 N N . GLU A 1 190 ? 9.537 -16.223 -8.063 1.00 90.38 190 GLU A N 1
ATOM 1489 C CA . GLU A 1 190 ? 10.827 -16.484 -7.437 1.00 90.38 190 GLU A CA 1
ATOM 1490 C C . GLU A 1 190 ? 11.066 -15.683 -6.153 1.00 90.38 190 GLU A C 1
ATOM 1492 O O . GLU A 1 190 ? 11.648 -16.213 -5.202 1.00 90.38 190 GLU A O 1
ATOM 1497 N N . LEU A 1 191 ? 10.647 -14.414 -6.115 1.00 87.44 191 LEU A N 1
ATOM 1498 C CA . LEU A 1 191 ? 10.796 -13.546 -4.942 1.00 87.44 191 LEU A CA 1
ATOM 1499 C C . LEU A 1 191 ? 9.875 -13.962 -3.788 1.00 87.44 191 LEU A C 1
ATOM 1501 O O . LEU A 1 191 ? 10.232 -13.791 -2.622 1.00 87.44 191 LEU A O 1
ATOM 1505 N N . GLY A 1 192 ? 8.711 -14.538 -4.093 1.00 82.38 192 GLY A N 1
ATOM 1506 C CA . GLY A 1 192 ? 7.808 -15.095 -3.091 1.00 82.38 192 GLY A CA 1
ATOM 1507 C C . GLY A 1 192 ? 7.101 -14.029 -2.246 1.00 82.38 192 GLY A C 1
ATOM 1508 O O . GLY A 1 192 ? 6.479 -13.112 -2.779 1.00 82.38 192 GLY A O 1
ATOM 1509 N N . GLU A 1 193 ? 7.118 -14.185 -0.915 1.00 74.75 193 GLU A N 1
ATOM 1510 C CA . GLU A 1 193 ? 6.238 -13.456 0.015 1.00 74.75 193 GLU A CA 1
ATOM 1511 C C . GLU A 1 193 ? 6.179 -11.935 -0.227 1.00 74.75 193 GLU A C 1
ATOM 1513 O O . GLU A 1 193 ? 7.135 -11.197 0.006 1.00 74.75 193 GLU A O 1
ATOM 1518 N N . GLY A 1 194 ? 4.990 -11.454 -0.602 1.00 74.00 194 GLY A N 1
ATOM 1519 C CA . GLY A 1 194 ? 4.697 -10.031 -0.785 1.00 74.00 194 GLY A CA 1
ATOM 1520 C C . GLY A 1 194 ? 4.944 -9.494 -2.194 1.00 74.00 194 GLY A C 1
ATOM 1521 O O . GLY A 1 194 ? 4.603 -8.335 -2.425 1.00 74.00 194 GLY A O 1
ATOM 1522 N N . SER A 1 195 ? 5.487 -10.308 -3.104 1.00 84.69 195 SER A N 1
ATOM 1523 C CA . SER A 1 195 ? 5.589 -9.983 -4.528 1.00 84.69 195 SER A CA 1
ATOM 1524 C C . SER A 1 195 ? 4.354 -10.489 -5.264 1.00 84.69 195 SER A C 1
ATOM 1526 O O . SER A 1 195 ? 3.951 -11.636 -5.059 1.00 84.69 195 SER A O 1
ATOM 1528 N N . VAL A 1 196 ? 3.732 -9.650 -6.094 1.00 87.81 196 VAL A N 1
ATOM 1529 C CA . VAL A 1 196 ? 2.515 -10.025 -6.830 1.00 87.81 196 VAL A CA 1
ATOM 1530 C C . VAL A 1 196 ? 2.410 -9.273 -8.158 1.00 87.81 196 VAL A C 1
ATOM 1532 O O . VAL A 1 196 ? 2.925 -8.166 -8.293 1.00 87.81 196 VAL A O 1
ATOM 1535 N N . CYS A 1 197 ? 1.738 -9.882 -9.133 1.00 85.19 197 CYS A N 1
ATOM 1536 C CA . CYS A 1 197 ? 1.382 -9.269 -10.407 1.00 85.19 197 CYS A CA 1
ATOM 1537 C C . CYS A 1 197 ? -0.143 -9.108 -10.474 1.00 85.19 197 CYS A C 1
ATOM 1539 O O . CYS A 1 197 ? -0.871 -10.089 -10.307 1.00 85.19 197 CYS A O 1
ATOM 1541 N N . HIS A 1 198 ? -0.611 -7.884 -10.707 1.00 86.25 198 HIS A N 1
ATOM 1542 C CA . HIS A 1 198 ? -2.029 -7.537 -10.807 1.00 86.25 198 HIS A CA 1
ATOM 1543 C C . HIS A 1 198 ? -2.242 -6.516 -11.918 1.00 86.25 198 HIS A C 1
ATOM 1545 O O . HIS A 1 198 ? -1.322 -5.792 -12.296 1.00 86.25 198 HIS A O 1
ATOM 1551 N N . THR A 1 199 ? -3.470 -6.398 -12.412 1.00 86.69 199 THR A N 1
ATOM 1552 C CA . THR A 1 199 ? -3.825 -5.256 -13.263 1.00 86.69 199 THR A CA 1
ATOM 1553 C C . THR A 1 199 ? -3.932 -3.975 -12.435 1.00 86.69 199 THR A C 1
ATOM 1555 O O . THR A 1 199 ? -4.261 -4.013 -11.247 1.00 86.69 199 THR A O 1
ATOM 1558 N N . LEU A 1 200 ? -3.719 -2.808 -13.053 1.00 82.25 200 LEU A N 1
ATOM 1559 C CA . LEU A 1 200 ? -3.902 -1.515 -12.382 1.00 82.25 200 LEU A CA 1
ATOM 1560 C C . LEU A 1 200 ? -5.313 -1.389 -11.777 1.00 82.25 200 LEU A C 1
ATOM 1562 O O . LEU A 1 200 ? -5.472 -0.876 -10.672 1.00 82.25 200 LEU A O 1
ATOM 1566 N N . ALA A 1 201 ? -6.339 -1.888 -12.471 1.00 81.19 201 ALA A N 1
ATOM 1567 C CA . ALA A 1 201 ? -7.717 -1.873 -11.987 1.00 81.19 201 ALA A CA 1
ATOM 1568 C C . ALA A 1 201 ? -7.911 -2.752 -10.740 1.00 81.19 201 ALA A C 1
ATOM 1570 O O . ALA A 1 201 ? -8.559 -2.324 -9.781 1.00 81.19 201 ALA A O 1
ATOM 1571 N N . GLU A 1 202 ? -7.331 -3.955 -10.728 1.00 81.12 202 GLU A N 1
ATOM 1572 C CA . GLU A 1 202 ? -7.337 -4.840 -9.560 1.00 81.12 202 GLU A CA 1
ATOM 1573 C C . GLU A 1 202 ? -6.571 -4.222 -8.397 1.00 81.12 202 GLU A C 1
ATOM 1575 O O . GLU A 1 202 ? -7.100 -4.188 -7.294 1.00 81.12 202 GLU A O 1
ATOM 1580 N N . ALA A 1 203 ? -5.391 -3.649 -8.635 1.00 77.31 203 ALA A N 1
ATOM 1581 C CA . ALA A 1 203 ? -4.599 -3.005 -7.593 1.00 77.31 203 ALA A CA 1
ATOM 1582 C C . ALA A 1 203 ? -5.307 -1.785 -6.990 1.00 77.31 203 ALA A C 1
ATOM 1584 O O . ALA A 1 203 ? -5.262 -1.575 -5.780 1.00 77.31 203 ALA A O 1
ATOM 1585 N N . LEU A 1 204 ? -6.018 -0.997 -7.802 1.00 75.69 204 LEU A N 1
ATOM 1586 C CA . LEU A 1 204 ? -6.863 0.086 -7.299 1.00 75.69 204 LEU A CA 1
ATOM 1587 C C . LEU A 1 204 ? -8.025 -0.453 -6.468 1.00 75.69 204 LEU A C 1
ATOM 1589 O O . LEU A 1 204 ? -8.317 0.098 -5.408 1.00 75.69 204 LEU A O 1
ATOM 1593 N N . ALA A 1 205 ? -8.678 -1.526 -6.917 1.00 75.00 205 ALA A N 1
ATOM 1594 C CA . ALA A 1 205 ? -9.743 -2.169 -6.157 1.00 75.00 205 ALA A CA 1
ATOM 1595 C C . ALA A 1 205 ? -9.216 -2.756 -4.837 1.00 75.00 205 ALA A C 1
ATOM 1597 O O . ALA A 1 205 ? -9.833 -2.551 -3.794 1.00 75.00 205 ALA A O 1
ATOM 1598 N N . GLU A 1 206 ? -8.064 -3.422 -4.855 1.00 71.81 206 GLU A N 1
ATOM 1599 C CA . GLU A 1 206 ? -7.400 -3.977 -3.681 1.00 71.81 206 GLU A CA 1
ATOM 1600 C C . GLU A 1 206 ? -6.901 -2.893 -2.733 1.00 71.81 206 GLU A C 1
ATOM 1602 O O . GLU A 1 206 ? -7.071 -3.049 -1.528 1.00 71.81 206 GLU A O 1
ATOM 1607 N N . ASP A 1 207 ? -6.353 -1.776 -3.219 1.00 67.19 207 ASP A N 1
ATOM 1608 C CA . ASP A 1 207 ? -5.928 -0.673 -2.352 1.00 67.19 207 ASP A CA 1
ATOM 1609 C C . ASP A 1 207 ? -7.128 0.105 -1.803 1.00 67.19 207 ASP A C 1
ATOM 1611 O O . ASP A 1 207 ? -7.100 0.478 -0.637 1.00 67.19 207 ASP A O 1
ATOM 1615 N N . LEU A 1 208 ? -8.227 0.258 -2.552 1.00 59.00 208 LEU A N 1
ATOM 1616 C CA . LEU A 1 208 ? -9.509 0.772 -2.037 1.00 59.00 208 LEU A CA 1
ATOM 1617 C C . LEU A 1 208 ? -10.171 -0.192 -1.038 1.00 59.00 208 LEU A C 1
ATOM 1619 O O . LEU A 1 208 ? -10.913 0.231 -0.153 1.00 59.00 208 LEU A O 1
ATOM 1623 N N . MET A 1 209 ? -9.919 -1.496 -1.147 1.00 51.03 209 MET A N 1
ATOM 1624 C CA . MET A 1 209 ? -10.294 -2.474 -0.119 1.00 51.03 209 MET A CA 1
ATOM 1625 C C . MET A 1 209 ? -9.271 -2.513 1.029 1.00 51.03 209 MET A C 1
ATOM 1627 O O . MET A 1 209 ? -9.610 -2.872 2.156 1.00 51.03 209 MET A O 1
ATOM 1631 N N . GLY A 1 210 ? -8.030 -2.111 0.759 1.00 49.81 210 GLY A N 1
ATOM 1632 C CA . GLY A 1 210 ? -6.873 -2.071 1.644 1.00 49.81 210 GLY A CA 1
ATOM 1633 C C . GLY A 1 210 ? -6.667 -0.721 2.333 1.00 49.81 210 GLY A C 1
ATOM 1634 O O . GLY A 1 210 ? -5.823 -0.626 3.228 1.00 49.81 210 GLY A O 1
ATOM 1635 N N . THR A 1 211 ? -7.445 0.318 2.007 1.00 48.97 211 THR A N 1
ATOM 1636 C CA . THR A 1 211 ? -7.568 1.555 2.804 1.00 48.97 211 THR A CA 1
ATOM 1637 C C . THR A 1 211 ? -7.958 1.244 4.244 1.00 48.97 211 THR A C 1
ATOM 1639 O O . THR A 1 211 ? -7.750 2.064 5.139 1.00 48.97 211 THR A O 1
ATOM 1642 N N . VAL A 1 212 ? -8.436 0.017 4.472 1.00 50.62 212 VAL A N 1
ATOM 1643 C CA . VAL A 1 212 ? -8.545 -0.607 5.774 1.00 50.62 212 VAL A CA 1
ATOM 1644 C C . VAL A 1 212 ? -7.180 -0.689 6.435 1.00 50.62 212 VAL A C 1
ATOM 1646 O O . VAL A 1 212 ? -6.307 -1.472 6.058 1.00 50.62 212 VAL A O 1
ATOM 1649 N N . LYS A 1 213 ? -7.008 0.100 7.493 1.00 53.12 213 LYS A N 1
ATOM 1650 C CA . LYS A 1 213 ? -5.814 0.072 8.339 1.00 53.12 213 LYS A CA 1
ATOM 1651 C C . LYS A 1 213 ? -5.493 -1.378 8.734 1.00 53.12 213 LYS A C 1
ATOM 1653 O O . LYS A 1 213 ? -6.202 -1.971 9.549 1.00 53.12 213 LYS A O 1
ATOM 1658 N N . THR A 1 214 ? -4.395 -1.932 8.222 1.00 54.03 214 THR A N 1
ATOM 1659 C CA . THR A 1 214 ? -3.886 -3.261 8.593 1.00 54.03 214 THR A CA 1
ATOM 1660 C C . THR A 1 214 ? -3.294 -3.203 10.000 1.00 54.03 214 THR A C 1
ATOM 1662 O O . THR A 1 214 ? -2.092 -3.078 10.233 1.00 54.03 214 THR A O 1
ATOM 1665 N N . VAL A 1 215 ? -4.176 -3.221 10.999 1.00 61.56 215 VAL A N 1
ATOM 1666 C CA . VAL A 1 215 ? -3.793 -3.401 12.398 1.00 61.56 215 VAL A CA 1
ATOM 1667 C C . VAL A 1 215 ? -3.646 -4.896 12.635 1.00 61.56 215 VAL A C 1
ATOM 1669 O O . VAL A 1 215 ? -4.566 -5.658 12.344 1.00 61.56 215 VAL A O 1
ATOM 1672 N N . GLY A 1 216 ? -2.507 -5.314 13.191 1.00 64.19 216 GLY A N 1
ATOM 1673 C CA . GLY A 1 216 ? -2.343 -6.689 13.657 1.00 64.19 216 GLY A CA 1
ATOM 1674 C C . GLY A 1 216 ? -3.529 -7.091 14.549 1.00 64.19 216 GLY A C 1
ATOM 1675 O O . GLY A 1 216 ? -3.996 -6.267 15.349 1.00 64.19 216 GLY A O 1
ATOM 1676 N N . PRO A 1 217 ? -4.058 -8.316 14.404 1.00 67.94 217 PRO A N 1
ATOM 1677 C CA . PRO A 1 217 ? -5.275 -8.716 15.089 1.00 67.94 217 PRO A CA 1
ATOM 1678 C C . PRO A 1 217 ? -5.071 -8.607 16.602 1.00 67.94 217 PRO A C 1
ATOM 1680 O O . PRO A 1 217 ? -4.235 -9.284 17.195 1.00 67.94 217 PRO A O 1
ATOM 1683 N N . THR A 1 218 ? -5.826 -7.710 17.236 1.00 77.00 218 THR A N 1
ATOM 1684 C CA . THR A 1 218 ? -5.791 -7.537 18.691 1.00 77.00 218 THR A CA 1
ATOM 1685 C C . THR A 1 218 ? -6.758 -8.527 19.324 1.00 77.00 218 THR A C 1
ATOM 1687 O O . THR A 1 218 ? -7.895 -8.669 18.860 1.00 77.00 218 THR A O 1
ATOM 1690 N N . THR A 1 219 ? -6.318 -9.214 20.378 1.00 82.56 219 THR A N 1
ATOM 1691 C CA . THR A 1 219 ? -7.174 -10.136 21.124 1.00 82.56 219 THR A CA 1
ATOM 1692 C C . THR A 1 219 ? -8.328 -9.366 21.763 1.00 82.56 219 THR A C 1
ATOM 1694 O O . THR A 1 219 ? -8.134 -8.436 22.542 1.00 82.56 219 THR A O 1
ATOM 1697 N N . LEU A 1 220 ? -9.555 -9.754 21.422 1.00 85.06 220 LEU A N 1
ATOM 1698 C CA . LEU A 1 220 ? -10.769 -9.249 22.064 1.00 85.06 220 LEU A CA 1
ATOM 1699 C C . LEU A 1 220 ? -10.935 -9.815 23.469 1.00 85.06 220 LEU A C 1
ATOM 1701 O O . LEU A 1 220 ? -11.384 -9.130 24.385 1.00 85.06 220 LEU A O 1
ATOM 1705 N N . PHE A 1 221 ? -10.604 -11.093 23.598 1.00 87.94 221 PHE A N 1
ATOM 1706 C CA . PHE A 1 221 ? -10.733 -11.851 24.821 1.00 87.94 221 PHE A CA 1
ATOM 1707 C C . PHE A 1 221 ? -9.570 -12.823 24.920 1.00 87.94 221 PHE A C 1
ATOM 1709 O O . PHE A 1 221 ? -9.167 -13.446 23.933 1.00 87.94 221 PHE A O 1
ATOM 1716 N N . ARG A 1 222 ? -9.047 -12.932 26.135 1.00 91.38 222 ARG A N 1
ATOM 1717 C CA . ARG A 1 222 ? -8.027 -13.890 26.526 1.00 91.38 222 ARG A CA 1
ATOM 1718 C C . ARG A 1 222 ? -8.460 -14.459 27.864 1.00 91.38 222 ARG A C 1
ATOM 1720 O O . ARG A 1 222 ? -8.484 -13.733 28.853 1.00 91.38 222 ARG A O 1
ATOM 1727 N N . GLY A 1 223 ? -8.833 -15.726 27.862 1.00 91.44 223 GLY A N 1
ATOM 1728 C CA . GLY A 1 223 ? -9.360 -16.405 29.035 1.00 91.44 223 GLY A CA 1
ATOM 1729 C C . GLY A 1 223 ? -9.854 -17.791 28.667 1.00 91.44 223 GLY A C 1
ATOM 1730 O O . GLY A 1 223 ? -9.632 -18.257 27.549 1.00 91.44 223 GLY A O 1
ATOM 1731 N N . ASP A 1 224 ? -10.531 -18.432 29.604 1.00 93.00 224 ASP A N 1
ATOM 1732 C CA . ASP A 1 224 ? -10.947 -19.815 29.438 1.00 93.00 224 ASP A CA 1
ATOM 1733 C C . ASP A 1 224 ? -12.351 -19.899 28.829 1.00 93.00 22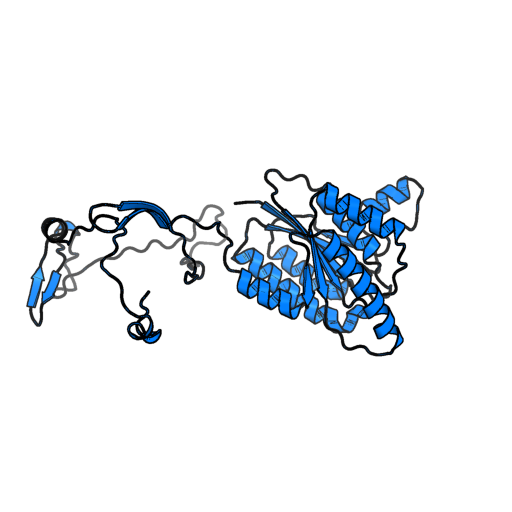4 ASP A C 1
ATOM 1735 O O . ASP A 1 224 ? -13.275 -19.212 29.266 1.00 93.00 224 ASP A O 1
ATOM 1739 N N . LEU A 1 225 ? -12.512 -20.764 27.828 1.00 92.00 225 LEU A N 1
ATOM 1740 C CA . LEU A 1 225 ? -13.798 -21.305 27.413 1.00 92.00 225 LEU A CA 1
ATOM 1741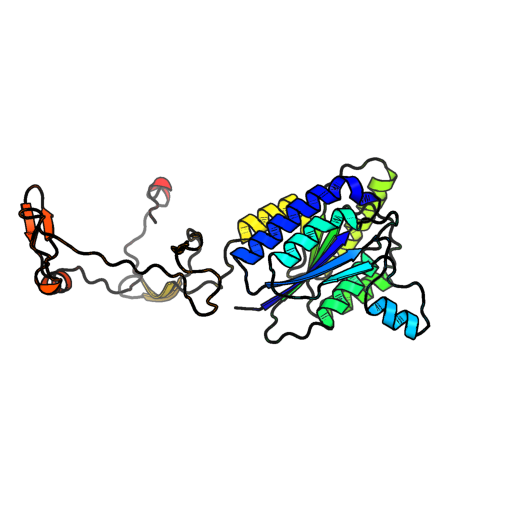 C C . LEU A 1 225 ? -14.206 -22.369 28.432 1.00 92.00 225 LEU A C 1
ATOM 1743 O O . LEU A 1 225 ? -13.552 -23.411 28.542 1.00 92.00 225 LEU A O 1
ATOM 1747 N N . VAL A 1 226 ? -15.278 -22.101 29.168 1.00 92.75 226 VAL A N 1
ATOM 1748 C CA . VAL A 1 226 ? -15.819 -22.999 30.190 1.00 92.75 226 VAL A CA 1
ATOM 1749 C C . VAL A 1 226 ? -16.865 -23.916 29.555 1.00 92.75 226 VAL A C 1
ATOM 1751 O O . VAL A 1 226 ? -17.859 -23.461 28.983 1.00 92.75 226 VAL A O 1
ATOM 1754 N N . LEU A 1 227 ? -16.624 -25.222 29.643 1.00 89.62 227 LEU A N 1
ATOM 1755 C CA . LEU A 1 227 ? -17.504 -26.283 29.161 1.00 89.62 227 LEU A CA 1
ATOM 1756 C C . LEU A 1 227 ? -18.143 -26.969 30.376 1.00 89.62 227 LEU A C 1
ATOM 1758 O O . LEU A 1 227 ? -17.622 -27.962 30.892 1.00 89.62 227 LEU A O 1
ATOM 1762 N N . GLY A 1 228 ? -19.257 -26.410 30.854 1.00 85.69 228 GLY A N 1
ATOM 1763 C CA . GLY A 1 228 ? -19.892 -26.850 32.098 1.00 85.69 228 GLY A CA 1
ATOM 1764 C C . GLY A 1 228 ? -18.953 -26.725 33.304 1.00 85.69 228 GLY A C 1
ATOM 1765 O O . GLY A 1 228 ? -18.100 -25.845 33.353 1.00 85.69 228 GLY A O 1
ATOM 1766 N N . GLU A 1 229 ? -19.085 -27.614 34.285 1.00 81.94 229 GLU A N 1
ATOM 1767 C CA . GLU A 1 229 ? -18.298 -27.531 35.528 1.00 81.94 229 GLU A CA 1
ATOM 1768 C C . GLU A 1 229 ? -16.905 -28.174 35.424 1.00 81.94 229 GLU A C 1
ATOM 1770 O O . GLU A 1 229 ? -16.006 -27.840 36.195 1.00 81.94 229 GLU A O 1
ATOM 1775 N N . ALA A 1 230 ? -16.708 -29.093 34.475 1.00 83.31 230 ALA A N 1
ATOM 1776 C CA . ALA A 1 230 ? -15.569 -30.010 34.490 1.00 83.31 230 ALA A CA 1
ATOM 1777 C C . ALA A 1 230 ? -14.371 -29.563 33.640 1.00 83.31 230 ALA A C 1
ATOM 1779 O O . ALA A 1 230 ? -13.251 -30.004 33.895 1.00 83.31 230 ALA A O 1
ATOM 1780 N N . MET A 1 231 ? -14.576 -28.729 32.614 1.00 90.56 231 MET A N 1
ATOM 1781 C CA . MET A 1 231 ? -13.545 -28.479 31.605 1.00 90.56 231 MET A CA 1
ATOM 1782 C C . MET A 1 231 ? -13.397 -26.995 31.270 1.00 90.56 231 MET A C 1
ATOM 1784 O O . MET A 1 231 ? -14.372 -26.275 31.061 1.00 90.56 231 MET A O 1
ATOM 1788 N N . ARG A 1 232 ? -12.140 -26.548 31.200 1.00 91.94 232 ARG A N 1
ATOM 1789 C CA . ARG A 1 232 ? -11.742 -25.182 30.848 1.00 91.94 232 ARG A CA 1
ATOM 1790 C C . ARG A 1 232 ? -10.662 -25.235 29.775 1.00 91.94 232 ARG A C 1
ATOM 1792 O O . ARG A 1 232 ? -9.683 -25.962 29.928 1.00 91.94 232 ARG A O 1
ATOM 1799 N N . LEU A 1 233 ? -10.850 -24.489 28.691 1.00 93.12 233 LEU A N 1
ATOM 1800 C CA . LEU A 1 233 ? -9.918 -24.424 27.566 1.00 93.12 233 LEU A CA 1
ATOM 1801 C C . LEU A 1 233 ? -9.393 -22.995 27.409 1.00 93.12 233 LEU A C 1
ATOM 1803 O O . LEU A 1 233 ? -10.198 -22.108 27.132 1.00 93.12 233 LEU A O 1
ATOM 1807 N N . PRO A 1 234 ? -8.081 -22.739 27.524 1.00 93.31 234 PRO A N 1
ATOM 1808 C CA . PRO A 1 234 ? -7.548 -21.400 27.318 1.00 93.31 234 PRO A CA 1
ATOM 1809 C C . PRO A 1 234 ? -7.688 -21.007 25.842 1.00 93.31 234 PRO A C 1
ATOM 1811 O O . PRO A 1 234 ? -7.127 -21.655 24.958 1.00 93.31 234 PRO A O 1
ATOM 1814 N N . VAL A 1 235 ? -8.435 -19.935 25.566 1.00 93.06 235 VAL A N 1
ATOM 1815 C CA . VAL A 1 235 ? -8.729 -19.467 24.205 1.00 93.06 235 VAL A CA 1
ATOM 1816 C C . VAL A 1 235 ? -8.399 -17.992 24.021 1.00 93.06 235 VAL A C 1
ATOM 1818 O O . VAL A 1 235 ? -8.582 -17.153 24.910 1.00 93.06 235 VAL A O 1
ATOM 1821 N N . TRP A 1 236 ? -7.917 -17.662 22.825 1.00 92.44 236 TRP A N 1
ATOM 1822 C CA . TRP A 1 236 ? -7.695 -16.288 22.383 1.00 92.44 236 TRP A CA 1
ATOM 1823 C C . TRP A 1 236 ? -8.677 -15.979 21.255 1.00 92.44 236 TRP A C 1
ATOM 1825 O O . TRP A 1 236 ? -8.671 -16.644 20.220 1.00 92.44 236 TRP A O 1
ATOM 1835 N N . MET A 1 237 ? -9.538 -14.981 21.458 1.00 89.38 237 MET A N 1
ATOM 1836 C CA . MET A 1 237 ? -10.524 -14.570 20.458 1.00 89.38 237 MET A CA 1
ATOM 1837 C C . MET A 1 237 ? -10.058 -13.326 19.711 1.00 89.38 237 MET A C 1
ATOM 1839 O O . MET A 1 237 ? -9.627 -12.345 20.320 1.00 89.38 237 MET A O 1
ATOM 1843 N N . TYR A 1 238 ? -10.226 -13.339 18.392 1.00 89.81 238 TYR A N 1
ATOM 1844 C CA . TYR A 1 238 ? -9.866 -12.243 17.496 1.00 89.81 238 TYR A CA 1
ATOM 1845 C C . TYR A 1 238 ? -11.080 -11.807 16.675 1.00 89.81 238 TYR A C 1
ATOM 1847 O O . TYR A 1 238 ? -11.941 -12.620 16.334 1.00 89.81 238 TYR A O 1
ATOM 1855 N N . LYS A 1 239 ? -11.159 -10.516 16.326 1.00 85.19 239 LYS A N 1
ATOM 1856 C CA . LYS A 1 239 ? -12.184 -10.033 15.389 1.00 85.19 239 LYS A CA 1
ATOM 1857 C C . LYS A 1 239 ? -11.868 -10.538 13.990 1.00 85.19 239 LYS A C 1
ATOM 1859 O O . LYS A 1 239 ? -10.870 -10.122 13.415 1.00 85.19 239 LYS A O 1
ATOM 1864 N N . LYS A 1 240 ? -12.758 -11.355 13.425 1.00 83.19 240 LYS A N 1
ATOM 1865 C CA . LYS A 1 240 ? -12.700 -11.713 12.001 1.00 83.19 240 LYS A CA 1
ATOM 1866 C C . LYS A 1 240 ? -13.201 -10.578 11.103 1.00 83.19 240 LYS A C 1
ATOM 1868 O O . LYS A 1 240 ? -12.634 -10.335 10.050 1.00 83.19 240 LYS A O 1
ATOM 1873 N N . THR A 1 241 ? -14.255 -9.877 11.523 1.00 81.94 241 THR A N 1
ATOM 1874 C CA . THR A 1 241 ? -14.878 -8.793 10.749 1.00 81.94 241 THR A CA 1
ATOM 1875 C C . THR A 1 241 ? -15.214 -7.610 11.651 1.00 81.94 241 THR A C 1
ATOM 1877 O O . THR A 1 241 ? -15.829 -7.785 12.705 1.00 81.94 241 THR A O 1
ATOM 1880 N N . CYS A 1 242 ? -14.868 -6.394 11.233 1.00 77.56 242 CYS A N 1
ATOM 1881 C CA . CYS A 1 242 ? -15.259 -5.152 11.900 1.00 77.56 242 CYS A CA 1
ATOM 1882 C C . CYS A 1 242 ? -15.752 -4.146 10.856 1.00 77.56 242 CYS A C 1
ATOM 1884 O O . CYS A 1 242 ? -15.301 -4.180 9.720 1.00 77.56 242 CYS A O 1
ATOM 1886 N N . ALA A 1 243 ? -16.686 -3.270 11.238 1.00 80.69 243 ALA A N 1
ATOM 1887 C CA . ALA A 1 243 ? -17.054 -2.158 10.364 1.00 80.69 243 ALA A CA 1
ATOM 1888 C C . ALA A 1 243 ? -15.977 -1.084 10.517 1.00 80.69 243 ALA A C 1
ATOM 1890 O O . ALA A 1 243 ? -15.698 -0.673 11.649 1.00 80.69 243 ALA A O 1
ATOM 1891 N N . GLU A 1 244 ? -15.369 -0.676 9.411 1.00 73.56 244 GLU A N 1
ATOM 1892 C CA . GLU A 1 244 ? -14.452 0.453 9.406 1.00 73.56 244 GLU A CA 1
ATOM 1893 C C . GLU A 1 244 ? -15.231 1.767 9.462 1.00 73.56 244 GLU A C 1
ATOM 1895 O O . GLU A 1 244 ? -16.357 1.874 8.975 1.00 73.56 244 GLU A O 1
ATOM 1900 N N . LYS A 1 245 ? -14.650 2.756 10.137 1.00 75.25 245 LYS A N 1
ATOM 1901 C CA . LYS A 1 245 ? -15.219 4.093 10.265 1.00 75.25 245 LYS A CA 1
ATOM 1902 C C . LYS A 1 245 ? -14.255 5.074 9.624 1.00 75.25 245 LYS A C 1
ATOM 1904 O O . LYS A 1 245 ? -13.056 4.996 9.880 1.00 75.25 245 LYS A O 1
ATOM 1909 N N . PHE A 1 246 ? -14.794 6.022 8.870 1.00 72.56 246 PHE A N 1
ATOM 1910 C CA . PHE A 1 246 ? -14.011 7.135 8.352 1.00 72.56 246 PHE A CA 1
ATOM 1911 C C . PHE A 1 246 ? -13.378 7.951 9.495 1.00 72.56 246 PHE A C 1
ATOM 1913 O O . PHE A 1 246 ? -13.970 8.047 10.581 1.00 72.56 246 PHE A O 1
ATOM 1920 N N . PRO A 1 247 ? -12.195 8.556 9.270 1.00 73.38 247 PRO A N 1
ATOM 1921 C CA . PRO A 1 247 ? -11.617 9.524 10.191 1.00 73.38 247 PRO A CA 1
ATOM 1922 C C . PRO A 1 247 ? -12.622 10.628 10.531 1.00 73.38 247 PRO A C 1
ATOM 1924 O O . PRO A 1 247 ? -13.367 11.105 9.675 1.00 73.38 247 PRO A O 1
ATOM 1927 N N . THR A 1 248 ? -12.670 11.037 11.797 1.00 77.00 248 THR A N 1
ATOM 1928 C CA . THR A 1 248 ? -13.618 12.063 12.232 1.00 77.00 248 THR A CA 1
ATOM 1929 C C . THR A 1 248 ? -13.162 13.448 11.781 1.00 77.00 248 THR A C 1
ATOM 1931 O O . THR A 1 248 ? -12.031 13.864 12.030 1.00 77.00 248 THR A O 1
ATOM 1934 N N . LEU A 1 249 ? -14.069 14.193 11.150 1.00 80.31 249 LEU A N 1
ATOM 1935 C CA . LEU A 1 249 ? -13.837 15.593 10.807 1.00 80.31 249 LEU A CA 1
ATOM 1936 C C . LEU A 1 249 ? -13.896 16.457 12.073 1.00 80.31 249 LEU A C 1
ATOM 1938 O O . LEU A 1 249 ? -14.822 16.341 12.882 1.00 80.31 249 LEU A O 1
ATOM 1942 N N . LYS A 1 250 ? -12.906 17.337 12.248 1.00 80.94 250 LYS A N 1
ATOM 1943 C CA . LYS A 1 250 ? -12.873 18.324 13.336 1.00 80.94 250 LYS A CA 1
ATOM 1944 C C . LYS A 1 250 ? -13.441 19.654 12.845 1.00 80.94 250 LYS A C 1
ATOM 1946 O O . LYS A 1 250 ? -13.252 20.025 11.693 1.00 80.94 250 LYS A O 1
ATOM 1951 N N . LYS A 1 251 ? -14.134 20.379 13.726 1.00 82.06 251 LYS A N 1
ATOM 1952 C CA . LYS A 1 251 ? -14.621 21.733 13.424 1.00 82.06 251 LYS A CA 1
ATOM 1953 C C . LYS A 1 251 ? -13.443 22.705 13.359 1.00 82.06 251 LYS A C 1
ATOM 1955 O O . LYS A 1 251 ? -12.611 22.702 14.264 1.00 82.06 251 LYS A O 1
ATOM 1960 N N . TYR A 1 252 ? -13.434 23.542 12.329 1.00 80.50 252 TYR A N 1
ATOM 1961 C CA . TYR A 1 252 ? -12.420 24.562 12.077 1.00 80.50 252 TYR A CA 1
ATOM 1962 C C . TYR A 1 252 ? -13.074 25.949 12.071 1.00 80.50 252 TYR A C 1
ATOM 1964 O O . TYR A 1 252 ? -14.145 26.110 11.481 1.00 80.50 252 TYR A O 1
ATOM 1972 N N . SER A 1 253 ? -12.461 26.931 12.739 1.00 79.94 253 SER A N 1
ATOM 1973 C CA . SER A 1 253 ? -12.918 28.328 12.713 1.00 79.94 253 SER A CA 1
ATOM 1974 C C . SER A 1 253 ? -12.119 29.142 11.697 1.00 79.94 253 SER A C 1
ATOM 1976 O O . SER A 1 253 ? -10.901 29.275 11.826 1.00 79.94 253 SER A O 1
ATOM 1978 N N . SER A 1 254 ? -12.818 29.730 10.725 1.00 72.75 254 SER A N 1
ATOM 1979 C CA . SER A 1 254 ? -12.252 30.623 9.706 1.00 72.75 254 SER A CA 1
ATOM 1980 C C . SER A 1 254 ? -12.055 32.068 10.182 1.00 72.75 254 SER A C 1
ATOM 1982 O O . SER A 1 254 ? -11.572 32.889 9.414 1.00 72.75 254 SER A O 1
ATOM 1984 N N . MET A 1 255 ? -12.474 32.402 11.410 1.00 69.94 255 MET A N 1
ATOM 1985 C CA . MET A 1 255 ? -12.452 33.778 11.938 1.00 69.94 255 MET A CA 1
ATOM 1986 C C . MET A 1 255 ? -11.151 34.149 12.664 1.00 69.94 255 MET A C 1
ATOM 1988 O O . MET A 1 255 ? -10.965 35.308 13.020 1.00 69.94 255 MET A O 1
ATOM 1992 N N . LEU A 1 256 ? -10.264 33.184 12.911 1.00 61.75 256 LEU A N 1
ATOM 1993 C CA . LEU A 1 256 ? -8.912 33.465 13.394 1.00 61.75 256 LEU A CA 1
ATOM 1994 C C . LEU A 1 256 ? -8.046 33.810 12.178 1.00 61.75 256 LEU A C 1
ATOM 1996 O O . LEU A 1 256 ? -8.102 33.093 11.177 1.00 61.75 256 LEU A O 1
ATOM 2000 N N . ALA A 1 257 ? -7.307 34.921 12.247 1.00 56.41 257 ALA A N 1
ATOM 2001 C CA . ALA A 1 257 ? -6.418 35.351 11.171 1.00 56.41 257 ALA A CA 1
ATOM 2002 C C . ALA A 1 257 ? -5.440 34.221 10.818 1.00 56.41 257 ALA A C 1
ATOM 2004 O O . ALA A 1 257 ? -4.893 33.578 11.710 1.00 56.41 257 ALA A O 1
ATOM 2005 N N . ALA A 1 258 ? -5.236 33.983 9.523 1.00 57.47 258 ALA A N 1
ATOM 2006 C CA . ALA A 1 258 ? -4.402 32.895 9.007 1.00 57.47 258 ALA A CA 1
ATOM 2007 C C . ALA A 1 258 ? -2.895 33.051 9.320 1.00 57.47 258 ALA A C 1
ATOM 2009 O O . ALA A 1 258 ? -2.114 32.171 8.971 1.00 57.47 258 ALA A O 1
ATOM 2010 N N . ASP A 1 259 ? -2.503 34.151 9.972 1.00 57.00 259 ASP A N 1
ATOM 2011 C CA . ASP A 1 259 ? -1.115 34.600 10.114 1.00 57.00 259 ASP A CA 1
ATOM 2012 C C . ASP A 1 259 ? -0.492 34.312 11.494 1.00 57.00 259 ASP A C 1
ATOM 2014 O O . ASP A 1 259 ? 0.666 34.661 11.716 1.00 57.00 259 ASP A O 1
ATOM 2018 N N . ASP A 1 260 ? -1.223 33.689 12.429 1.00 59.16 260 ASP A N 1
ATOM 2019 C CA . ASP A 1 260 ? -0.683 33.311 13.744 1.00 59.16 260 ASP A CA 1
ATOM 2020 C C . ASP A 1 260 ? -0.312 31.808 13.774 1.00 59.16 260 ASP A C 1
ATOM 2022 O O . ASP A 1 260 ? -1.207 30.957 13.828 1.00 59.16 260 ASP A O 1
ATOM 2026 N N . PRO A 1 261 ? 0.987 31.446 13.716 1.00 61.12 261 PRO A N 1
ATOM 2027 C CA . PRO A 1 261 ? 1.445 30.057 13.610 1.00 61.12 261 PRO A CA 1
ATOM 2028 C C . PRO A 1 261 ? 1.126 29.185 14.837 1.00 61.12 261 PRO A C 1
ATOM 2030 O O . PRO A 1 261 ? 1.200 27.959 14.732 1.00 61.12 261 PRO A O 1
ATOM 2033 N N . ASP A 1 262 ? 0.733 29.782 15.969 1.00 60.34 262 ASP A N 1
ATOM 2034 C CA . ASP A 1 262 ? 0.353 29.075 17.202 1.00 60.34 262 ASP A CA 1
ATOM 2035 C C . ASP A 1 262 ? -1.177 29.004 17.426 1.00 60.34 262 ASP A C 1
ATOM 2037 O O . ASP A 1 262 ? -1.657 28.377 18.384 1.00 60.34 262 ASP A O 1
ATOM 2041 N N . ALA A 1 263 ? -1.988 29.600 16.541 1.00 62.91 263 ALA A N 1
ATOM 2042 C CA . ALA A 1 263 ? -3.442 29.557 16.654 1.00 62.91 263 ALA A CA 1
ATOM 2043 C C . ALA A 1 263 ? -3.978 28.153 16.329 1.00 62.91 263 ALA A C 1
ATOM 2045 O O . ALA A 1 263 ? -3.896 27.641 15.218 1.00 62.91 263 ALA A O 1
ATOM 2046 N N . THR A 1 264 ? -4.607 27.501 17.306 1.00 65.62 264 THR A N 1
ATOM 2047 C CA . THR A 1 264 ? -5.043 26.100 17.163 1.00 65.62 264 THR A CA 1
ATOM 2048 C C . THR A 1 264 ? -6.260 25.912 16.247 1.00 65.62 264 THR A C 1
ATOM 2050 O O . THR A 1 264 ? -6.585 24.768 15.935 1.00 65.62 264 THR A O 1
ATOM 2053 N N . HIS A 1 265 ? -6.967 26.984 15.850 1.00 68.00 265 HIS A N 1
ATOM 2054 C CA . HIS A 1 265 ? -8.220 26.979 15.060 1.00 68.00 265 HIS A CA 1
ATOM 2055 C C . HIS A 1 265 ? -9.321 26.002 15.542 1.00 68.00 265 HIS A C 1
ATOM 2057 O O . HIS A 1 265 ? -10.322 25.773 14.855 1.00 68.00 265 HIS A O 1
ATOM 2063 N N . GLN A 1 266 ? -9.162 25.432 16.741 1.00 73.31 266 GLN A N 1
ATOM 2064 C CA . GLN A 1 266 ? -10.029 24.410 17.313 1.00 73.31 266 GLN A CA 1
ATOM 2065 C C . GLN A 1 266 ? -11.248 25.053 17.969 1.00 73.31 266 GLN A C 1
ATOM 2067 O O . GLN A 1 266 ? -11.134 25.878 18.874 1.00 73.31 266 GLN A O 1
ATOM 2072 N N . VAL A 1 267 ? -12.436 24.618 17.553 1.00 79.25 267 VAL A N 1
ATOM 2073 C CA . VAL A 1 267 ? -13.697 25.068 18.150 1.00 79.25 267 VAL A CA 1
ATOM 2074 C C . VAL A 1 267 ? -13.981 24.271 19.422 1.00 79.25 267 VAL A C 1
ATOM 2076 O O . VAL A 1 267 ? -14.242 23.066 19.362 1.00 79.25 267 VAL A O 1
ATOM 2079 N N . LYS A 1 268 ? -13.992 24.945 20.575 1.00 80.25 268 LYS A N 1
ATOM 2080 C CA . LYS A 1 268 ? -14.515 24.381 21.827 1.00 80.25 268 LYS A CA 1
ATOM 2081 C C . LYS A 1 268 ? -16.039 24.496 21.833 1.00 80.25 268 LYS A C 1
ATOM 2083 O O . LYS A 1 268 ? -16.586 25.546 21.512 1.00 80.25 268 LYS A O 1
ATOM 2088 N N . ARG A 1 269 ? -16.730 23.403 22.165 1.00 80.88 269 ARG A N 1
ATOM 2089 C CA . ARG A 1 269 ? -18.193 23.374 22.278 1.00 80.88 269 ARG A CA 1
ATOM 2090 C C . ARG A 1 269 ? -18.579 23.356 23.748 1.00 80.88 269 ARG A C 1
ATOM 2092 O O . ARG A 1 269 ? -18.322 22.371 24.430 1.00 80.88 269 ARG A O 1
ATOM 2099 N N . GLU A 1 270 ? -19.255 24.404 24.184 1.00 82.75 270 GLU A N 1
ATOM 2100 C CA . GLU A 1 270 ? -19.910 24.466 25.485 1.00 82.75 270 GLU A CA 1
ATOM 2101 C C . GLU A 1 270 ? -21.411 24.223 25.298 1.00 82.75 270 GLU A C 1
ATOM 2103 O O . GLU A 1 270 ? -21.999 24.647 24.302 1.00 82.75 270 GLU A O 1
ATOM 2108 N N . THR A 1 271 ? -22.022 23.436 26.185 1.00 82.75 271 THR A N 1
ATOM 2109 C CA . THR A 1 271 ? -23.459 23.126 26.126 1.00 82.75 271 THR A CA 1
ATOM 2110 C C . THR A 1 271 ? -24.099 23.522 27.444 1.00 82.75 271 THR A C 1
ATOM 2112 O O . THR A 1 271 ? -23.856 22.887 28.469 1.00 82.75 271 THR A O 1
ATOM 2115 N N . VAL A 1 272 ? -24.931 24.556 27.382 1.00 83.38 272 VAL A N 1
ATOM 2116 C CA . VAL A 1 272 ? -25.706 25.077 28.507 1.00 83.38 272 VAL A CA 1
ATOM 2117 C C . VAL A 1 272 ? -27.096 24.447 28.489 1.00 83.38 272 VAL A C 1
ATOM 2119 O O . VAL A 1 272 ? -27.717 24.327 27.432 1.00 83.38 272 VAL A O 1
ATOM 2122 N N . TYR A 1 273 ? -27.580 24.027 29.657 1.00 80.25 273 TYR A N 1
ATOM 2123 C CA . TYR A 1 273 ? -28.908 23.439 29.818 1.00 80.25 273 TYR A CA 1
ATOM 2124 C C . TYR A 1 273 ? -29.807 24.424 30.555 1.00 80.25 273 TYR A C 1
ATOM 2126 O O . TYR A 1 273 ? -29.459 24.892 31.637 1.00 80.25 273 TYR A O 1
ATOM 2134 N N . ARG A 1 274 ? -30.971 24.708 29.970 1.00 80.75 274 ARG A N 1
ATOM 2135 C CA . ARG A 1 274 ? -31.984 25.599 30.542 1.00 80.75 274 ARG A CA 1
ATOM 2136 C C . ARG A 1 274 ? -33.254 24.829 30.870 1.00 80.75 274 ARG A C 1
ATOM 2138 O O . ARG A 1 274 ? -33.550 23.812 30.234 1.00 80.75 274 ARG A O 1
ATOM 2145 N N . SER A 1 275 ? -33.992 25.313 31.863 1.00 77.81 275 SER A N 1
ATOM 2146 C CA . SER A 1 275 ? -35.289 24.747 32.231 1.00 77.81 275 SER A CA 1
ATOM 2147 C C . SER A 1 275 ? -36.294 24.882 31.085 1.00 77.81 275 SER A C 1
ATOM 2149 O O . SER A 1 275 ? -36.371 25.910 30.418 1.00 77.81 275 SER A O 1
ATOM 2151 N N . THR A 1 276 ? -37.113 23.852 30.869 1.00 76.06 276 THR A N 1
ATOM 2152 C CA . THR A 1 276 ? -38.204 23.907 29.881 1.00 76.06 276 THR A CA 1
ATOM 2153 C C . THR A 1 276 ? -39.356 24.808 30.318 1.00 76.06 276 THR A C 1
ATOM 2155 O O . THR A 1 276 ? -40.148 25.216 29.475 1.00 76.06 276 THR A O 1
ATOM 2158 N N . THR A 1 277 ? -39.485 25.070 31.622 1.00 77.81 277 THR A N 1
ATOM 2159 C CA . THR A 1 277 ? -40.608 25.831 32.192 1.00 77.81 277 THR A CA 1
ATOM 2160 C C . THR A 1 277 ? -40.342 27.335 32.162 1.00 77.81 277 THR A C 1
ATOM 2162 O O . THR A 1 277 ? -41.268 28.093 31.909 1.00 77.81 277 THR A O 1
ATOM 2165 N N . ASN A 1 278 ? -39.080 27.742 32.342 1.00 73.94 278 ASN A N 1
ATOM 2166 C CA . ASN A 1 278 ? -38.618 29.131 32.280 1.00 73.94 278 ASN A CA 1
ATOM 2167 C C . ASN A 1 278 ? -37.346 29.201 31.407 1.00 73.94 278 ASN A C 1
ATOM 2169 O O . ASN A 1 278 ? -36.251 28.948 31.911 1.00 73.94 278 ASN A O 1
ATOM 2173 N N . PRO A 1 279 ? -37.467 29.494 30.099 1.00 67.69 279 PRO A N 1
ATOM 2174 C CA . PRO A 1 279 ? -36.333 29.489 29.166 1.00 67.69 279 PRO A CA 1
ATOM 2175 C C . PRO A 1 279 ? -35.363 30.675 29.312 1.00 67.69 279 PRO A C 1
ATOM 2177 O O . PRO A 1 279 ? -34.235 30.600 28.807 1.00 67.69 279 PRO A O 1
ATOM 2180 N N . ASP A 1 280 ? -35.809 31.762 29.950 1.00 68.06 280 ASP A N 1
ATOM 2181 C CA . ASP A 1 280 ? -35.119 33.055 29.915 1.00 68.06 280 ASP A CA 1
ATOM 2182 C C . ASP A 1 280 ? -34.102 33.275 31.047 1.00 68.06 280 ASP A C 1
ATOM 2184 O O . ASP A 1 280 ? -33.128 33.977 30.796 1.00 68.06 280 ASP A O 1
ATOM 2188 N N . ASP A 1 281 ? -34.234 32.635 32.219 1.00 64.06 281 ASP A N 1
ATOM 2189 C CA . ASP A 1 281 ? -33.441 33.048 33.400 1.00 64.06 281 ASP A CA 1
ATOM 2190 C C . ASP A 1 281 ? -32.634 31.960 34.136 1.00 64.06 281 ASP A C 1
ATOM 2192 O O . ASP A 1 281 ? -31.657 32.298 34.796 1.00 64.06 281 ASP A O 1
ATOM 2196 N N . ASP A 1 282 ? -32.930 30.662 34.000 1.00 69.56 282 ASP A N 1
ATOM 2197 C CA . ASP A 1 282 ? -32.277 29.651 34.853 1.00 69.56 282 ASP A CA 1
ATOM 2198 C C . ASP A 1 282 ? -31.401 28.668 34.058 1.00 69.56 282 ASP A C 1
ATOM 2200 O O . ASP A 1 282 ? -31.865 27.638 33.543 1.00 69.56 282 ASP A O 1
ATOM 2204 N N . GLU A 1 283 ? -30.097 28.963 33.985 1.00 78.12 283 GLU A N 1
ATOM 2205 C CA . GLU A 1 283 ? -29.093 27.941 33.682 1.00 78.12 283 GLU A CA 1
ATOM 2206 C C . GLU A 1 283 ? -29.058 26.925 34.826 1.00 78.12 283 GLU A C 1
ATOM 2208 O O . GLU A 1 283 ? -28.758 27.251 35.973 1.00 78.12 283 GLU A O 1
ATOM 2213 N N . VAL A 1 284 ? -29.367 25.666 34.513 1.00 79.50 284 VAL A N 1
ATOM 2214 C CA . VAL A 1 284 ? -29.397 24.607 35.523 1.00 79.50 284 VAL A CA 1
ATOM 2215 C C . VAL A 1 284 ? -27.974 24.080 35.706 1.00 79.50 284 VAL A C 1
ATOM 2217 O O . VAL A 1 284 ? -27.453 23.474 34.761 1.00 79.50 284 VAL A O 1
ATOM 2220 N N . PRO A 1 285 ? -27.334 24.237 36.879 1.00 82.19 285 PRO A N 1
ATOM 2221 C CA . PRO A 1 285 ? -25.987 23.726 37.112 1.00 82.19 285 PRO A CA 1
ATOM 2222 C C . PRO A 1 285 ? -25.959 22.192 37.030 1.00 82.19 285 PRO A C 1
ATOM 2224 O O . PRO A 1 285 ? -26.983 21.552 37.273 1.00 82.19 285 PRO A O 1
ATOM 2227 N N . PRO A 1 286 ? -24.808 21.570 36.709 1.00 78.75 286 PRO A N 1
ATOM 2228 C CA . PRO A 1 286 ? -24.682 20.114 36.597 1.00 78.75 286 PRO A CA 1
ATOM 2229 C C . PRO A 1 286 ? -25.180 19.341 37.826 1.00 78.75 286 PRO A C 1
ATOM 2231 O O . PRO A 1 286 ? -25.766 18.277 37.667 1.00 78.75 286 PRO A O 1
ATOM 2234 N N . GLU A 1 287 ? -25.005 19.900 39.024 1.00 80.38 287 GLU A N 1
ATOM 2235 C CA . GLU A 1 287 ? -25.429 19.307 40.301 1.00 80.38 287 GLU A CA 1
ATOM 2236 C C . GLU A 1 287 ? -26.956 19.236 40.457 1.00 80.38 287 GLU A C 1
ATOM 2238 O O . GLU A 1 287 ? -27.477 18.337 41.109 1.00 80.38 287 GLU A O 1
ATOM 2243 N N . GLY A 1 288 ? -27.693 20.147 39.812 1.00 78.06 288 GLY A N 1
ATOM 2244 C CA . GLY A 1 288 ? -29.158 20.151 39.803 1.00 78.06 288 GLY A CA 1
ATOM 2245 C C . GLY A 1 288 ? -29.772 19.207 38.766 1.00 78.06 288 GLY A C 1
ATOM 2246 O O . GLY A 1 288 ? -30.993 19.187 38.599 1.00 78.06 288 GLY A O 1
ATOM 2247 N N . ARG A 1 289 ? -28.951 18.454 38.021 1.00 80.75 289 ARG A N 1
ATOM 2248 C CA . ARG A 1 289 ? -29.400 17.590 36.921 1.00 80.75 289 ARG A CA 1
ATOM 2249 C C . ARG A 1 289 ? -29.441 16.140 37.384 1.00 80.75 289 ARG A C 1
ATOM 2251 O O . ARG A 1 289 ? -28.438 15.586 37.817 1.00 80.75 289 ARG A O 1
ATOM 2258 N N . VAL A 1 290 ? -30.592 15.498 37.203 1.00 84.88 290 VAL A N 1
ATOM 2259 C CA . VAL A 1 290 ? -30.764 14.062 37.456 1.00 84.88 290 VAL A CA 1
ATOM 2260 C C . VAL A 1 290 ? -31.196 13.373 36.167 1.00 84.88 290 VAL A C 1
ATOM 2262 O O . VAL A 1 290 ? -32.089 13.853 35.463 1.00 84.88 290 VAL A O 1
ATOM 2265 N N . GLY A 1 291 ? -30.553 12.248 35.850 1.00 85.19 291 GLY A N 1
ATOM 2266 C CA . GLY A 1 291 ? -30.954 11.390 34.740 1.00 85.19 291 GLY A CA 1
ATOM 2267 C C . GLY A 1 291 ? -32.360 10.845 34.977 1.00 85.19 291 GLY A C 1
ATOM 2268 O O . GLY A 1 291 ? -32.688 10.399 36.074 1.00 85.19 291 GLY A O 1
ATOM 2269 N N . ALA A 1 292 ? -33.222 10.899 33.966 1.00 88.81 292 ALA A N 1
ATOM 2270 C CA . ALA A 1 292 ? -34.578 10.380 34.079 1.00 88.81 292 ALA A CA 1
ATOM 2271 C C . ALA A 1 292 ? -34.902 9.457 32.912 1.00 88.81 292 ALA A C 1
ATOM 2273 O O . ALA A 1 292 ? -34.713 9.809 31.745 1.00 88.81 292 ALA A O 1
ATOM 2274 N N . TYR A 1 293 ? -35.459 8.297 33.240 1.00 89.75 293 TYR A N 1
ATOM 2275 C CA . TYR A 1 293 ? -35.897 7.303 32.274 1.00 89.75 293 TYR A CA 1
ATOM 2276 C C . TYR A 1 293 ? -37.398 7.434 32.035 1.00 89.75 293 TYR A C 1
ATOM 2278 O O . TYR A 1 293 ? -38.183 7.716 32.944 1.00 89.75 293 TYR A O 1
ATOM 2286 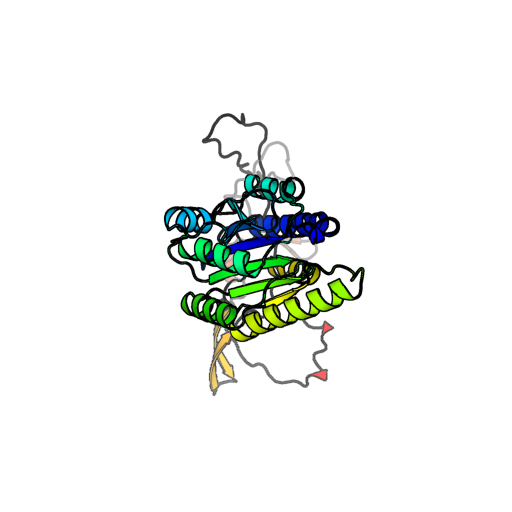N N . ARG A 1 294 ? -37.822 7.250 30.785 1.00 92.12 294 ARG A N 1
ATOM 2287 C CA . ARG A 1 294 ? -39.247 7.217 30.449 1.00 92.12 294 ARG A CA 1
ATOM 2288 C C . ARG A 1 294 ? -39.803 5.829 30.731 1.00 92.12 294 ARG A C 1
ATOM 2290 O O . ARG A 1 294 ? -39.384 4.864 30.102 1.00 92.12 294 ARG A O 1
ATOM 2297 N N . PHE A 1 295 ? -40.789 5.761 31.618 1.00 91.62 295 PHE A N 1
ATOM 2298 C CA . PHE A 1 295 ? -41.566 4.558 31.883 1.00 91.62 295 PHE A CA 1
ATOM 2299 C C . PHE A 1 295 ? -43.028 4.820 31.504 1.00 91.62 295 PHE A C 1
ATOM 2301 O O . PHE A 1 295 ? -43.807 5.420 32.251 1.00 91.62 295 PHE A O 1
ATOM 2308 N N . GLY A 1 296 ? -43.383 4.458 30.269 1.00 92.75 296 GLY A N 1
ATOM 2309 C CA . GLY A 1 296 ? -44.667 4.830 29.676 1.00 92.75 296 GLY A CA 1
ATOM 2310 C C . GLY A 1 296 ? -44.836 6.353 29.599 1.00 92.75 296 GLY A C 1
ATOM 2311 O O . GLY A 1 296 ? -44.072 7.037 28.919 1.00 92.75 296 GLY A O 1
ATOM 2312 N N . LYS A 1 297 ? -45.848 6.889 30.295 1.00 90.75 297 LYS A N 1
ATOM 2313 C CA . LYS A 1 297 ? -46.131 8.339 30.358 1.00 90.75 297 LYS A CA 1
ATOM 2314 C C . LYS A 1 297 ? -45.340 9.072 31.449 1.00 90.75 297 LYS A C 1
ATOM 2316 O O . LYS A 1 297 ? -45.275 10.298 31.421 1.00 90.75 297 LYS A O 1
ATOM 2321 N N . GLN A 1 298 ? -44.768 8.348 32.407 1.00 92.81 298 GLN A N 1
ATOM 2322 C CA . GLN A 1 298 ? -44.063 8.928 33.547 1.00 92.81 298 GLN A CA 1
ATOM 2323 C C . GLN A 1 298 ? -42.563 9.051 33.254 1.00 92.81 298 GLN A C 1
ATOM 2325 O O . GLN A 1 298 ? -41.992 8.270 32.488 1.00 92.81 298 GLN A O 1
ATOM 2330 N N . ARG A 1 299 ? -41.918 10.050 33.863 1.00 89.62 299 ARG A N 1
ATOM 2331 C CA . ARG A 1 299 ? -40.456 10.180 33.887 1.00 89.62 299 ARG A CA 1
ATOM 2332 C C . ARG A 1 299 ? -39.988 9.837 35.292 1.00 89.62 299 ARG A C 1
ATOM 2334 O O . ARG A 1 299 ? -40.357 10.534 36.232 1.00 89.62 299 ARG A O 1
ATOM 2341 N N . VAL A 1 300 ? -39.218 8.765 35.418 1.00 90.38 300 VAL A N 1
ATOM 2342 C CA . VAL A 1 300 ? -38.692 8.295 36.699 1.00 90.38 300 VAL A CA 1
ATOM 2343 C C . VAL A 1 300 ? -37.252 8.794 36.826 1.00 90.38 300 VAL A C 1
ATOM 2345 O O . VAL A 1 300 ? -36.419 8.394 36.007 1.00 90.38 300 VAL A O 1
ATOM 2348 N N . PRO A 1 301 ? -36.948 9.691 37.782 1.00 90.00 301 PRO A N 1
ATOM 2349 C CA . PRO A 1 301 ? -35.583 10.139 38.025 1.00 90.00 301 PRO A CA 1
ATOM 2350 C C . PRO A 1 301 ? -34.787 9.027 38.716 1.00 90.00 301 PRO A C 1
ATOM 2352 O O . PRO A 1 301 ? -35.234 8.476 39.721 1.00 90.00 301 PRO A O 1
ATOM 2355 N N . ILE A 1 302 ? -33.613 8.702 38.179 1.00 87.62 302 ILE A N 1
ATOM 2356 C CA . ILE A 1 302 ? -32.680 7.734 38.759 1.00 87.62 302 ILE A CA 1
ATOM 2357 C C . ILE A 1 302 ? -31.330 8.446 38.927 1.00 87.62 302 ILE A C 1
ATOM 2359 O O . ILE A 1 302 ? -30.691 8.783 37.929 1.00 87.62 302 ILE A O 1
ATOM 2363 N N . PRO A 1 303 ? -30.898 8.720 40.171 1.00 87.94 303 PRO A N 1
ATOM 2364 C CA . PRO A 1 303 ? -29.566 9.239 40.451 1.00 87.94 303 PRO A CA 1
ATOM 2365 C C . PRO A 1 303 ? -28.473 8.271 39.972 1.00 87.94 303 PRO A C 1
ATOM 2367 O O . PRO A 1 303 ? -28.672 7.055 40.048 1.00 87.94 303 PRO A O 1
ATOM 2370 N N . PRO A 1 304 ? -27.295 8.778 39.566 1.00 85.38 304 PRO A N 1
ATOM 2371 C CA . PRO A 1 304 ? -26.208 7.943 39.045 1.00 85.38 304 PRO A CA 1
ATOM 2372 C C . PRO A 1 304 ? -25.708 6.906 40.065 1.00 85.38 304 PRO A C 1
ATOM 2374 O O . PRO A 1 304 ? -25.289 5.814 39.691 1.00 85.38 304 PRO A O 1
ATOM 2377 N N . GLU A 1 305 ? -25.801 7.216 41.361 1.00 85.75 305 GLU A N 1
ATOM 2378 C CA . GLU A 1 305 ? -25.454 6.306 42.460 1.00 85.75 305 GLU A CA 1
ATOM 2379 C C . GLU A 1 305 ? -26.350 5.061 42.477 1.00 85.75 305 GLU A C 1
ATOM 2381 O O . GLU A 1 305 ? -25.871 3.936 42.604 1.00 85.75 305 GLU A O 1
ATOM 2386 N N . ILE A 1 306 ? -27.659 5.262 42.300 1.00 84.56 306 ILE A N 1
ATOM 2387 C CA . ILE A 1 306 ? -28.647 4.181 42.269 1.00 84.56 306 ILE A CA 1
ATOM 2388 C C . ILE A 1 306 ? -28.536 3.415 40.951 1.00 84.56 306 ILE A C 1
ATOM 2390 O O . ILE A 1 306 ? -28.622 2.190 40.941 1.00 84.56 306 ILE A O 1
ATOM 2394 N N . GLU A 1 307 ? -28.306 4.119 39.844 1.00 86.19 307 GLU A N 1
ATOM 2395 C CA . GLU A 1 307 ? -28.121 3.511 38.528 1.00 86.19 307 GLU A CA 1
ATOM 2396 C C . GLU A 1 307 ? -26.951 2.522 38.515 1.00 86.19 307 GLU A C 1
ATOM 2398 O O . GLU A 1 307 ? -27.105 1.405 38.025 1.00 86.19 307 GLU A O 1
ATOM 2403 N N . ALA A 1 308 ? -25.813 2.881 39.114 1.00 84.50 308 ALA A N 1
ATOM 2404 C CA . ALA A 1 308 ? -24.659 1.992 39.200 1.00 84.50 308 ALA A CA 1
ATOM 2405 C C . ALA A 1 308 ? -24.977 0.693 39.962 1.00 84.50 308 ALA A C 1
ATOM 2407 O O . ALA A 1 308 ? -24.591 -0.390 39.518 1.00 84.50 308 ALA A O 1
ATOM 2408 N N . VAL A 1 309 ? -25.726 0.784 41.066 1.00 87.06 309 VAL A N 1
ATOM 2409 C CA . VAL A 1 309 ? -26.111 -0.377 41.889 1.00 87.06 309 VAL A CA 1
ATOM 2410 C C . VAL A 1 309 ? -27.171 -1.240 41.204 1.00 87.06 309 VAL A C 1
ATOM 2412 O O . VAL A 1 309 ? -27.098 -2.465 41.267 1.00 87.06 309 VAL A O 1
ATOM 2415 N N . LEU A 1 310 ? -28.154 -0.616 40.551 1.00 86.12 310 LEU A N 1
ATOM 2416 C CA . LEU A 1 310 ? -29.227 -1.325 39.848 1.00 86.12 310 LEU A CA 1
ATOM 2417 C C . LEU A 1 310 ? -28.778 -1.897 38.500 1.00 86.12 310 LEU A C 1
ATOM 2419 O O . LEU A 1 310 ? -29.435 -2.796 37.971 1.00 86.12 310 LEU A O 1
ATOM 2423 N N . SER A 1 311 ? -27.697 -1.372 37.920 1.00 86.31 311 SER A N 1
ATOM 2424 C CA . SER A 1 311 ? -27.180 -1.855 36.646 1.00 86.31 311 SER A CA 1
ATOM 2425 C C . SER A 1 311 ? -26.753 -3.321 36.738 1.00 86.31 311 SER A C 1
ATOM 2427 O O . SER A 1 311 ? -26.113 -3.761 37.694 1.00 86.31 311 SER A O 1
ATOM 2429 N N . TYR A 1 312 ? -27.120 -4.095 35.717 1.00 89.88 312 TYR A N 1
ATOM 2430 C CA . TYR A 1 312 ? -26.754 -5.501 35.628 1.00 89.88 312 TYR A CA 1
ATOM 2431 C C . TYR A 1 312 ? -25.238 -5.639 35.434 1.00 89.88 312 TYR A C 1
ATOM 2433 O O . TYR A 1 312 ? -24.694 -5.260 34.394 1.00 89.88 312 TYR A O 1
ATOM 2441 N N . GLN A 1 313 ? -24.559 -6.175 36.449 1.00 87.12 313 GLN A N 1
ATOM 2442 C CA . GLN A 1 313 ? -23.113 -6.377 36.437 1.00 87.12 313 GLN A CA 1
ATOM 2443 C C . GLN A 1 313 ? -22.767 -7.666 35.690 1.00 87.12 313 GLN A C 1
ATOM 2445 O O . GLN A 1 313 ? -23.199 -8.753 36.071 1.00 87.12 313 GLN A O 1
ATOM 2450 N N . VAL A 1 314 ? -21.962 -7.545 34.634 1.00 86.62 314 VAL A N 1
ATOM 2451 C CA . VAL A 1 314 ? -21.558 -8.678 33.792 1.00 86.62 314 VAL A CA 1
ATOM 2452 C C . VAL A 1 314 ? -20.077 -8.963 33.994 1.00 86.62 314 VAL A C 1
ATOM 2454 O O . VAL A 1 314 ? -19.228 -8.107 33.735 1.00 86.62 314 VAL A O 1
ATOM 2457 N N . ALA A 1 315 ? -19.751 -10.182 34.418 1.00 85.69 315 ALA A N 1
ATOM 2458 C CA . ALA A 1 315 ? -18.376 -10.663 34.396 1.00 85.69 315 ALA A CA 1
ATOM 2459 C C . ALA A 1 315 ? -17.987 -11.047 32.962 1.00 85.69 315 ALA A C 1
ATOM 2461 O O . ALA A 1 315 ? -18.766 -11.663 32.234 1.00 85.69 315 ALA A O 1
ATOM 2462 N N . LYS A 1 316 ? -16.767 -10.702 32.539 1.00 85.94 316 LYS A N 1
ATOM 2463 C CA . LYS A 1 316 ? -16.245 -11.181 31.252 1.00 85.94 316 LYS A CA 1
ATOM 2464 C C . LYS A 1 316 ? -16.046 -12.693 31.340 1.00 85.94 316 LYS A C 1
ATOM 2466 O O . LYS A 1 316 ? -15.208 -13.146 32.112 1.00 85.94 316 LYS A O 1
ATOM 2471 N N . GLY A 1 317 ? -16.766 -13.445 30.520 1.00 88.31 317 GLY A N 1
ATOM 2472 C CA . GLY A 1 317 ? -16.677 -14.900 30.468 1.00 88.31 317 GLY A CA 1
ATOM 2473 C C . GLY A 1 317 ? -17.057 -15.434 29.095 1.00 88.31 317 GLY A C 1
ATOM 2474 O O . GLY A 1 317 ? -17.674 -14.730 28.292 1.00 88.31 317 GLY A O 1
ATOM 2475 N N . TYR A 1 318 ? -16.657 -16.673 28.820 1.00 90.69 318 TYR A N 1
ATOM 2476 C CA . TYR A 1 318 ? -17.051 -17.396 27.620 1.00 90.69 318 TYR A CA 1
ATOM 2477 C C . TYR A 1 318 ? -17.466 -18.809 28.019 1.00 90.69 318 TYR A C 1
ATOM 2479 O O . TYR A 1 318 ? -16.625 -19.664 28.290 1.00 90.69 318 TYR A O 1
ATOM 2487 N N . GLU A 1 319 ? -18.776 -19.023 28.117 1.00 91.31 319 GLU A N 1
ATOM 2488 C CA . GLU A 1 319 ? -19.363 -20.249 28.654 1.00 91.31 319 GLU A CA 1
ATOM 2489 C C . GLU A 1 319 ? -20.267 -20.908 27.615 1.00 91.31 319 GLU A C 1
ATOM 2491 O O . GLU A 1 319 ? -21.059 -20.249 26.933 1.00 91.31 319 GLU A O 1
ATOM 2496 N N . LEU A 1 320 ? -20.150 -22.227 27.490 1.00 91.25 320 LEU A N 1
ATOM 2497 C CA . LEU A 1 320 ? -21.032 -23.013 26.641 1.00 91.25 320 LEU A CA 1
ATOM 2498 C C . LEU A 1 320 ? -22.369 -23.247 27.354 1.00 91.25 320 LEU A C 1
ATOM 2500 O O . LEU A 1 320 ? -22.436 -24.009 28.314 1.00 91.25 320 LEU A O 1
ATOM 2504 N N . VAL A 1 321 ? -23.441 -22.653 26.828 1.00 91.69 321 VAL A N 1
ATOM 2505 C CA . VAL A 1 321 ? -24.810 -22.871 27.332 1.00 91.69 321 VAL A CA 1
ATOM 2506 C C . VAL A 1 321 ? -25.416 -24.172 26.789 1.00 91.69 321 VAL A C 1
ATOM 2508 O O . VAL A 1 321 ? -26.132 -24.870 27.500 1.00 91.69 321 VAL A O 1
ATOM 2511 N N . GLY A 1 322 ? -25.138 -24.524 25.529 1.00 92.12 322 GLY A N 1
ATOM 2512 C CA . GLY A 1 322 ? -25.660 -25.746 24.917 1.00 92.12 322 GLY A CA 1
ATOM 2513 C C . GLY A 1 322 ? -25.374 -25.861 23.421 1.00 92.12 322 GLY A C 1
ATOM 2514 O O . GLY A 1 322 ? -24.775 -24.974 22.814 1.00 92.12 322 GLY A O 1
ATOM 2515 N N . PHE A 1 323 ? -25.829 -26.963 22.824 1.00 93.50 323 PHE A N 1
ATOM 2516 C CA . PHE A 1 323 ? -25.690 -27.250 21.395 1.00 93.50 323 PHE A CA 1
ATOM 2517 C C . PHE A 1 323 ? -27.055 -27.309 20.712 1.00 93.50 323 PHE A C 1
ATOM 2519 O O . PHE A 1 323 ? -28.044 -27.748 21.294 1.00 93.50 323 PHE A O 1
ATOM 2526 N N . THR A 1 324 ? -27.102 -26.903 19.447 1.00 95.25 324 THR A N 1
ATOM 2527 C CA . THR A 1 324 ? -28.296 -27.017 18.606 1.00 95.25 324 THR A CA 1
ATOM 2528 C C . THR A 1 324 ? -27.895 -27.304 17.162 1.00 95.25 324 THR A C 1
ATOM 2530 O O . THR A 1 324 ? -26.752 -27.066 16.766 1.00 95.25 324 THR A O 1
ATOM 2533 N N . ALA A 1 325 ? -28.820 -27.833 16.361 1.00 95.62 325 ALA A N 1
ATOM 2534 C CA . ALA A 1 325 ? -28.567 -28.106 14.952 1.00 95.62 325 ALA A CA 1
ATOM 2535 C C . ALA A 1 325 ? -28.408 -26.799 14.155 1.00 95.62 325 ALA A C 1
ATOM 2537 O O . ALA A 1 325 ? -29.132 -25.830 14.383 1.00 95.62 325 ALA A O 1
ATOM 2538 N N . ARG A 1 326 ? -27.517 -26.786 13.150 1.00 92.44 326 ARG A N 1
ATOM 2539 C CA . ARG A 1 326 ? -27.275 -25.611 12.284 1.00 92.44 326 ARG A CA 1
ATOM 2540 C C . ARG A 1 326 ? -28.551 -25.086 11.613 1.00 92.44 326 ARG A C 1
ATOM 2542 O O . ARG A 1 326 ? -28.670 -23.885 11.401 1.00 92.44 326 ARG A O 1
ATOM 2549 N N . ALA A 1 327 ? -29.503 -25.969 11.311 1.00 94.62 327 ALA A N 1
ATOM 2550 C CA . ALA A 1 327 ? -30.790 -25.604 10.721 1.00 94.62 327 ALA A CA 1
ATOM 2551 C C . ALA A 1 327 ? -31.619 -24.648 11.604 1.00 94.62 327 ALA A C 1
ATOM 2553 O O . ALA A 1 327 ? -32.416 -23.880 11.076 1.00 94.62 327 ALA A O 1
ATOM 2554 N N . ASN A 1 328 ? -31.390 -24.643 12.923 1.00 94.44 328 ASN A N 1
ATOM 2555 C CA . ASN A 1 328 ? -32.123 -23.802 13.873 1.00 94.44 328 ASN A CA 1
ATOM 2556 C C . ASN A 1 328 ? -31.596 -22.358 13.939 1.00 94.44 328 ASN A C 1
ATOM 2558 O O . ASN A 1 328 ? -32.258 -21.502 14.521 1.00 94.44 328 ASN A O 1
ATOM 2562 N N . ILE A 1 329 ? -30.421 -22.073 13.360 1.00 93.19 329 ILE A N 1
ATOM 2563 C CA . ILE A 1 329 ? -29.798 -20.741 13.382 1.00 93.19 329 ILE A CA 1
ATOM 2564 C C . ILE A 1 329 ? -29.605 -20.240 11.940 1.00 93.19 329 ILE A C 1
ATOM 2566 O O . ILE A 1 329 ? -28.494 -20.279 11.397 1.00 93.19 329 ILE A O 1
ATOM 2570 N N . PRO A 1 330 ? -30.682 -19.786 11.275 1.00 93.19 330 PRO A N 1
ATOM 2571 C CA . PRO A 1 330 ? -30.579 -19.198 9.951 1.00 93.19 330 PRO A CA 1
ATOM 2572 C C . PRO A 1 330 ? -29.795 -17.877 9.981 1.00 93.19 330 PRO A C 1
ATOM 2574 O O . PRO A 1 330 ? -29.789 -17.141 10.967 1.00 93.19 330 PRO A O 1
ATOM 2577 N N . ARG A 1 331 ? -29.157 -17.537 8.853 1.00 91.19 331 ARG A N 1
ATOM 2578 C CA . ARG A 1 331 ? -28.244 -16.381 8.740 1.00 91.19 331 ARG A CA 1
ATOM 2579 C C . ARG A 1 331 ? -28.890 -15.035 9.095 1.00 91.19 331 ARG A C 1
ATOM 2581 O O . ARG A 1 331 ? -28.191 -14.140 9.553 1.00 91.19 331 ARG A O 1
ATOM 2588 N N . HIS A 1 332 ? -30.198 -14.879 8.902 1.00 93.19 332 HIS A N 1
ATOM 2589 C CA . HIS A 1 332 ? -30.908 -13.630 9.199 1.00 93.19 332 HIS A CA 1
ATOM 2590 C C . HIS A 1 332 ? -31.098 -13.366 10.705 1.00 93.19 332 HIS A C 1
ATOM 2592 O O . HIS A 1 332 ? -31.470 -12.259 11.072 1.00 93.19 332 HIS A O 1
ATOM 2598 N N . TYR A 1 333 ? -30.818 -14.344 11.576 1.00 93.75 333 TYR A N 1
ATOM 2599 C CA . TYR A 1 333 ? -30.780 -14.141 13.031 1.00 93.75 333 TYR A CA 1
ATOM 2600 C C . TYR A 1 333 ? -29.427 -13.643 13.540 1.00 93.75 333 TYR A C 1
ATOM 2602 O O . TYR A 1 333 ? -29.285 -13.373 14.730 1.00 93.75 333 TYR A O 1
ATOM 2610 N N . PHE A 1 334 ? -28.414 -13.537 12.677 1.00 89.88 334 PHE A N 1
ATOM 2611 C CA . PHE A 1 334 ? -27.103 -13.065 13.105 1.00 89.88 334 PHE A CA 1
ATOM 2612 C C . PHE A 1 334 ? -27.188 -11.572 13.441 1.00 89.88 334 PHE A C 1
ATOM 2614 O O . PHE A 1 334 ? -27.412 -10.738 12.565 1.00 89.88 334 PHE A O 1
ATOM 2621 N N . LEU A 1 335 ? -26.997 -11.251 14.719 1.00 87.50 335 LEU A N 1
ATOM 2622 C CA . LEU A 1 335 ? -26.893 -9.889 15.234 1.00 87.50 335 LEU A CA 1
ATOM 2623 C C . LEU A 1 335 ? -25.417 -9.544 15.473 1.00 87.50 335 LEU A C 1
ATOM 2625 O O . LEU A 1 335 ? -24.588 -10.438 15.662 1.00 87.50 335 LEU A O 1
ATOM 2629 N N . LYS A 1 336 ? -25.092 -8.252 15.434 1.00 67.19 336 LYS A N 1
ATOM 2630 C CA . LYS A 1 336 ? -23.743 -7.727 15.666 1.00 67.19 336 LYS A CA 1
ATOM 2631 C C . LYS A 1 336 ? -23.680 -6.908 16.942 1.00 67.19 336 LYS A C 1
ATOM 2633 O O . LYS A 1 336 ? -24.654 -6.165 17.187 1.00 67.19 336 LYS A O 1
#